Protein AF-T1B632-F1 (afdb_monomer)

Organism: NCBI:txid410659

pLDDT: mean 85.33, std 16.98, range [35.06, 98.69]

Foldseek 3Di:
DPDQDPVNVVLVVVLVVVLCCCQDPCPHLCNVQVWHDDRFAWFDDDCLQWWKWFFPFDPDWDWDWFDKLDRGTQTWTWTGWTWTDHPNDIAIFIKIGSPDDPAQKIKTWAAEPQAPPWAPNQTWMDIDGDDPRRMDTRRQLQTEHDSLLQAVPDMDGGGPLSRYYHHDDRHHTTRDDCVSTPGDDDPSSVVVSVVVVVVSVVVVVPPPDDDPDDDDDDDDDDD

Mean predicted aligned error: 8.57 Å

Sequence (223 aa):
MAKVDVYSRELQAERRARDEFMARDRESPFLSAGVPFHPLRYFPISRRYVVEARLARTDRPVEAYLRTNRDGQAVVRYLGDLAFTFRGQRLSLRLFHAGEGVGTSVFVPFRDGTSGRESYGPGRYLTLELSEDDRYRLDFNRAFNPYCAYTDAYECSFPPAENDLPVPIRAGERVWDPDRNPRGPSMAVLERTREELRRRAGGRRSSDGAAPGPSSRRRTSAH

InterPro domains:
  IPR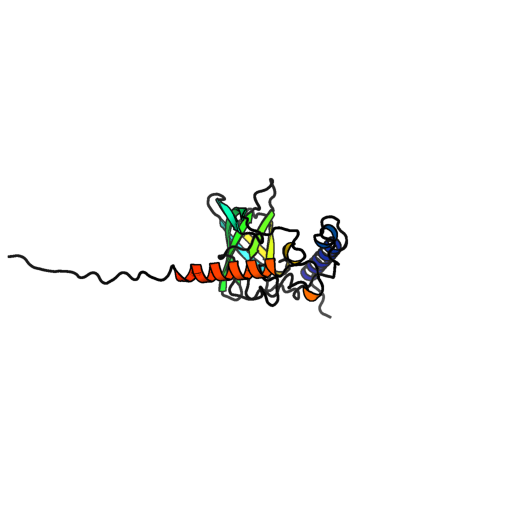012467 Protein of unknown function DUF1684 [PF07920] (37-174)
  IPR012467 Protein of unknown function DUF1684 [PTHR41913] (19-175)

Secondary structure (DSSP, 8-state):
-----HHHHHHHHHHHHHHHHHHH-TTSHHHHTTPPP-PPPBPPP-GGGEEEEEEEEEEEEEEEEEEBSSS-EEEEEEEEEEEEEETTEEEEEEEEE-SSSS--EEEEEEB-TTBTTTB-TT-EEEEEEPPSSSEEEEEGGG-B--GGGT-TTS--BPPPGGGB-SS----SB----GGG-TTSS-HHHHHHHHHHHHHHHHHTTSSS--PPPP---------

Nearest PDB structures (foldseek):
  4fj4-assembly2_A  TM=8.928E-01  e=7.342E-16  Halobacterium salinarum NRC-1
  4fj4-assembly1_B  TM=8.810E-01  e=2.510E-15  Halobacterium salinarum NRC-1
  4dlh-assembly2_B  TM=8.764E-01  e=4.167E-14  Halobacterium salinarum NRC-1
  2lok-assembly1_A  TM=7.995E-01  e=3.360E-12  Halobacterium salinarum NRC-1
  2lnu-assembly1_A  TM=7.500E-01  e=8.246E-13  Haloarcula marismortui ATCC 43049

Radius of gyration: 21.48 Å; Cα contacts (8 Å, |Δi|>4): 392; chains: 1; bounding box: 43×49×86 Å

Solvent-accessible surface area (backbone atoms only — not comparable to full-atom values): 12821 Å² total; per-residue (Å²): 131,82,79,79,48,70,68,61,52,52,54,52,48,52,52,49,52,50,40,49,40,42,67,69,35,75,86,15,62,26,58,66,68,71,39,83,70,71,82,79,41,63,41,67,87,56,73,89,46,49,36,64,27,39,49,53,63,46,100,60,72,38,83,40,74,30,50,31,70,56,101,52,63,45,65,27,28,38,43,31,35,34,40,30,63,58,97,89,40,83,46,58,33,55,35,29,31,72,68,70,79,93,67,57,60,28,38,34,45,26,35,34,59,31,42,62,78,56,21,43,56,68,28,34,35,36,77,46,67,71,54,94,82,40,58,42,77,51,48,39,57,65,22,36,68,53,61,36,62,60,20,68,88,47,83,43,64,42,36,56,83,73,16,55,42,91,52,67,64,78,33,10,43,32,45,61,69,50,94,77,32,99,66,15,45,43,69,65,48,56,48,53,41,52,50,53,52,50,51,55,62,55,61,68,64,76,77,78,83,78,81,82,75,85,84,80,82,82,86,80,82,90,130

Structure (mmCIF, N/CA/C/O backbone):
data_AF-T1B632-F1
#
_entry.id   AF-T1B632-F1
#
loop_
_atom_site.group_PDB
_atom_site.id
_atom_site.type_symbol
_atom_site.label_atom_id
_atom_site.label_alt_id
_atom_site.label_comp_id
_atom_site.label_asym_id
_atom_site.label_entity_id
_atom_site.label_seq_id
_atom_site.pdbx_PDB_ins_code
_atom_site.Cartn_x
_atom_site.Cartn_y
_atom_site.Cartn_z
_atom_site.occupancy
_atom_site.B_iso_or_equiv
_atom_site.auth_seq_id
_atom_site.auth_comp_id
_atom_site.auth_asym_id
_atom_site.auth_atom_id
_atom_site.pdbx_PDB_model_num
ATOM 1 N N . MET A 1 1 ? -25.906 4.227 -20.810 1.00 42.84 1 MET A N 1
ATOM 2 C CA . MET A 1 1 ? -24.554 4.425 -20.234 1.00 42.84 1 MET A CA 1
ATOM 3 C C . MET A 1 1 ? -24.699 5.135 -18.900 1.00 42.84 1 MET A C 1
ATOM 5 O O . MET A 1 1 ? -25.190 6.256 -18.884 1.00 42.84 1 MET A O 1
ATOM 9 N N . ALA A 1 2 ? -24.358 4.485 -17.786 1.00 51.50 2 ALA A N 1
ATOM 10 C CA . ALA A 1 2 ? -24.364 5.146 -16.482 1.00 51.50 2 ALA A CA 1
ATOM 11 C C . ALA A 1 2 ? -23.346 6.301 -16.499 1.00 51.50 2 ALA A C 1
ATOM 13 O O . ALA A 1 2 ? -22.206 6.100 -16.919 1.00 51.50 2 ALA A O 1
ATOM 14 N N . LYS A 1 3 ? -23.754 7.509 -16.086 1.00 54.97 3 LYS A N 1
ATOM 15 C CA . LYS A 1 3 ? -22.829 8.634 -15.884 1.00 54.97 3 LYS A CA 1
ATOM 16 C C . LYS A 1 3 ? -21.759 8.181 -14.890 1.00 54.97 3 LYS A C 1
ATOM 18 O O . LYS A 1 3 ? -22.084 7.887 -13.745 1.00 54.97 3 LYS A O 1
ATOM 23 N N . VAL A 1 4 ? -20.506 8.103 -15.338 1.00 69.75 4 VAL A N 1
ATOM 24 C CA . VAL A 1 4 ? -19.365 7.822 -14.458 1.00 69.75 4 VAL A CA 1
ATOM 25 C C . VAL A 1 4 ? -19.314 8.932 -13.407 1.00 69.75 4 VAL A C 1
ATOM 27 O O . VAL A 1 4 ? -19.229 10.113 -13.753 1.00 69.75 4 VAL A O 1
ATOM 30 N N . ASP A 1 5 ? -19.431 8.567 -12.131 1.00 87.94 5 ASP A N 1
ATOM 31 C CA . ASP A 1 5 ? -19.476 9.533 -11.037 1.00 87.94 5 ASP A CA 1
ATOM 32 C C . ASP A 1 5 ? -18.114 10.227 -10.853 1.00 87.94 5 ASP A C 1
ATOM 34 O O . ASP A 1 5 ? -17.083 9.736 -11.317 1.00 87.94 5 ASP A O 1
ATOM 38 N N . VAL A 1 6 ? -18.111 11.409 -10.227 1.00 93.12 6 VAL A N 1
ATOM 39 C CA . VAL A 1 6 ? -16.912 12.262 -10.076 1.00 93.12 6 VAL A CA 1
ATOM 40 C C . VAL A 1 6 ? -15.732 11.479 -9.491 1.00 93.12 6 VAL A C 1
ATOM 42 O O . VAL A 1 6 ? -14.673 11.450 -10.108 1.00 93.12 6 VAL A O 1
ATOM 45 N N . TYR A 1 7 ? -15.961 10.730 -8.411 1.00 93.88 7 TYR A N 1
ATOM 46 C CA . TYR A 1 7 ? -14.944 9.890 -7.771 1.00 93.88 7 TYR A CA 1
ATOM 47 C C . TYR A 1 7 ? -14.322 8.867 -8.731 1.00 93.88 7 TYR A C 1
ATOM 49 O O . TYR A 1 7 ? -13.105 8.716 -8.789 1.00 93.88 7 TYR A O 1
ATOM 57 N N . SER A 1 8 ? -15.144 8.174 -9.524 1.00 95.00 8 SER A N 1
ATOM 58 C CA . SER A 1 8 ? -14.634 7.198 -10.489 1.00 95.00 8 SER A CA 1
ATOM 59 C C . SER A 1 8 ? -13.800 7.866 -11.588 1.00 95.00 8 SER A C 1
ATOM 61 O O . SER A 1 8 ? -12.839 7.267 -12.064 1.00 95.00 8 SER A O 1
ATOM 63 N N . ARG A 1 9 ? -14.126 9.104 -11.990 1.00 95.62 9 ARG A N 1
ATOM 64 C CA . ARG A 1 9 ? -13.327 9.870 -12.965 1.00 95.62 9 ARG A CA 1
ATOM 65 C C . ARG A 1 9 ? -11.993 10.329 -12.383 1.00 95.62 9 ARG A C 1
ATOM 67 O O . ARG A 1 9 ? -10.982 10.178 -13.066 1.00 95.62 9 ARG A O 1
ATOM 74 N N . GLU A 1 10 ? -11.994 10.832 -11.152 1.00 96.38 10 GLU A N 1
ATOM 75 C CA . GLU A 1 10 ? -10.783 11.220 -10.414 1.00 96.38 10 GLU A CA 1
ATOM 76 C C . GLU A 1 10 ? -9.837 10.030 -10.273 1.00 96.38 10 GLU A C 1
ATOM 78 O O . GLU A 1 10 ? -8.703 10.081 -10.735 1.00 96.38 10 GLU A O 1
ATOM 83 N N . LEU A 1 11 ? -10.339 8.902 -9.772 1.00 97.25 11 LEU A N 1
ATOM 84 C CA . LEU A 1 11 ? -9.523 7.709 -9.579 1.00 97.25 11 LEU A CA 1
ATOM 85 C C . LEU A 1 11 ? -9.003 7.125 -10.906 1.00 97.25 11 LEU A C 1
ATOM 87 O O . LEU A 1 11 ? -7.900 6.589 -10.969 1.00 97.25 11 LEU A O 1
ATOM 91 N N . GLN A 1 12 ? -9.767 7.233 -11.996 1.00 97.38 12 GLN A N 1
ATOM 92 C CA . GLN A 1 12 ? -9.269 6.879 -13.331 1.00 97.38 12 GLN A CA 1
ATOM 93 C C . GLN A 1 12 ? -8.159 7.827 -13.807 1.00 97.38 12 GLN A C 1
ATOM 95 O O . GL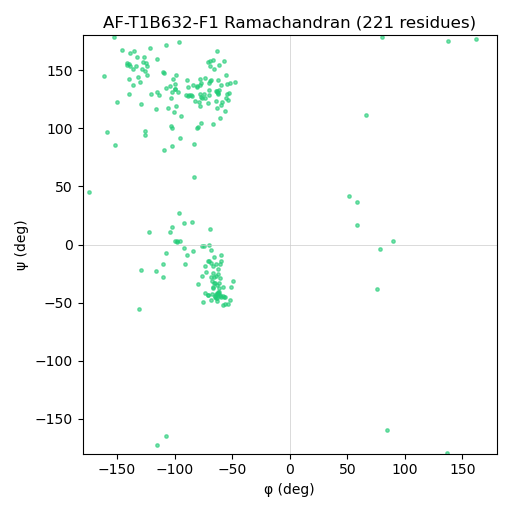N A 1 12 ? -7.237 7.380 -14.485 1.00 97.38 12 GLN A O 1
ATOM 100 N N . ALA A 1 13 ? -8.238 9.120 -13.484 1.00 97.62 13 ALA A N 1
ATOM 101 C CA . ALA A 1 13 ? -7.175 10.074 -13.787 1.00 97.62 13 ALA A CA 1
ATOM 102 C C . ALA A 1 13 ? -5.912 9.785 -12.964 1.00 97.62 13 ALA A C 1
ATOM 104 O O . ALA A 1 13 ? -4.831 9.739 -13.541 1.00 97.62 13 ALA A O 1
ATOM 105 N N . GLU A 1 14 ? -6.055 9.481 -11.671 1.00 97.81 14 GLU A N 1
ATOM 106 C CA . GLU A 1 14 ? -4.951 9.045 -10.803 1.00 97.81 14 GLU A CA 1
ATOM 107 C C . GLU A 1 14 ? -4.249 7.797 -11.368 1.00 97.81 14 GLU A C 1
ATOM 109 O O . GLU A 1 14 ? -3.024 7.762 -11.458 1.00 97.81 14 GLU A O 1
ATOM 114 N N . ARG A 1 15 ? -5.011 6.790 -11.825 1.00 97.81 15 ARG A N 1
ATOM 115 C CA . ARG A 1 15 ? -4.453 5.576 -12.456 1.00 97.81 15 ARG A CA 1
ATOM 116 C C . ARG A 1 15 ? -3.690 5.878 -13.747 1.00 97.81 15 ARG A C 1
ATOM 118 O O . ARG A 1 15 ? -2.617 5.324 -13.949 1.00 97.81 15 ARG A O 1
ATOM 125 N N . ARG A 1 16 ? -4.206 6.774 -14.598 1.00 97.69 16 ARG A N 1
ATOM 126 C CA . ARG A 1 16 ? -3.494 7.206 -15.815 1.00 97.69 16 ARG A CA 1
ATOM 127 C C . ARG A 1 16 ? -2.205 7.951 -15.487 1.00 97.69 16 ARG A C 1
ATOM 129 O O . ARG A 1 16 ? -1.176 7.637 -16.069 1.00 97.69 16 ARG A O 1
ATOM 136 N N . ALA A 1 17 ? -2.245 8.873 -14.526 1.00 97.69 17 ALA A N 1
ATOM 137 C CA . ALA A 1 17 ? -1.056 9.591 -14.074 1.00 97.69 17 ALA A CA 1
ATOM 138 C C . ALA A 1 17 ? -0.007 8.631 -13.487 1.00 97.69 17 ALA A C 1
ATOM 140 O O . ALA A 1 17 ? 1.188 8.782 -13.732 1.00 97.69 17 ALA A O 1
ATOM 141 N N . ARG A 1 18 ? -0.449 7.594 -12.762 1.00 96.44 18 ARG A N 1
ATOM 142 C CA . ARG A 1 18 ? 0.428 6.535 -12.253 1.00 96.44 18 ARG A CA 1
ATOM 143 C C . ARG A 1 18 ? 1.079 5.736 -13.382 1.00 96.44 18 ARG A C 1
ATOM 145 O O . ARG A 1 18 ? 2.285 5.520 -13.323 1.00 96.44 18 ARG A O 1
ATOM 152 N N . ASP A 1 19 ? 0.318 5.325 -14.394 1.00 96.00 19 ASP A N 1
ATOM 153 C CA . ASP A 1 19 ? 0.861 4.640 -15.575 1.00 96.00 19 ASP A CA 1
ATOM 154 C C . ASP A 1 19 ? 1.851 5.531 -16.344 1.00 96.00 19 ASP A C 1
ATOM 156 O O . ASP A 1 19 ? 2.905 5.059 -16.761 1.00 96.00 19 ASP A O 1
ATOM 160 N N . GLU A 1 20 ? 1.555 6.824 -16.501 1.00 97.06 20 GLU A N 1
ATOM 161 C CA . GLU A 1 20 ? 2.450 7.788 -17.153 1.00 97.06 20 GLU A CA 1
ATOM 162 C C . GLU A 1 20 ? 3.767 7.954 -16.392 1.00 97.06 20 GLU A C 1
ATOM 164 O O . GLU A 1 20 ? 4.833 7.874 -17.008 1.00 97.06 20 GLU A O 1
ATOM 169 N N . PHE A 1 21 ? 3.703 8.107 -15.064 1.00 96.88 21 PHE A N 1
ATOM 170 C CA . PHE A 1 21 ? 4.885 8.117 -14.202 1.00 96.88 21 PHE A CA 1
ATOM 171 C C . PHE A 1 21 ? 5.696 6.830 -14.386 1.00 96.88 21 PHE A C 1
ATOM 173 O O . PHE A 1 21 ? 6.883 6.879 -14.698 1.00 96.88 21 PHE A O 1
ATOM 180 N N . MET A 1 22 ? 5.047 5.668 -14.283 1.00 94.56 22 MET A N 1
ATOM 181 C CA . MET A 1 22 ? 5.714 4.370 -14.407 1.00 94.56 22 MET A CA 1
ATOM 182 C C . MET A 1 22 ? 6.358 4.157 -15.781 1.00 94.56 22 MET A C 1
ATOM 184 O O . MET A 1 22 ? 7.412 3.531 -15.872 1.00 94.56 22 MET A O 1
ATOM 188 N N . ALA A 1 23 ? 5.762 4.693 -16.842 1.00 94.25 23 ALA A N 1
ATOM 189 C CA . ALA A 1 23 ? 6.266 4.551 -18.200 1.00 94.25 23 ALA A CA 1
ATOM 190 C C . ALA A 1 23 ? 7.431 5.493 -18.537 1.00 94.25 23 ALA A C 1
ATOM 192 O O . ALA A 1 23 ? 8.256 5.146 -19.383 1.00 94.25 23 ALA A O 1
ATOM 193 N N . ARG A 1 24 ? 7.447 6.710 -17.974 1.00 94.81 24 ARG A N 1
ATOM 194 C CA . ARG A 1 24 ? 8.245 7.828 -18.518 1.00 94.81 24 ARG A CA 1
ATOM 195 C C . ARG A 1 24 ? 9.129 8.541 -17.507 1.00 94.81 24 ARG A C 1
ATOM 197 O O . ARG A 1 24 ? 10.078 9.201 -17.924 1.00 94.81 24 ARG A O 1
ATOM 204 N N . ASP A 1 25 ? 8.829 8.442 -16.218 1.00 96.12 25 ASP A N 1
ATOM 205 C CA . ASP A 1 25 ? 9.602 9.143 -15.202 1.00 96.12 25 ASP A CA 1
ATOM 206 C C . ASP A 1 25 ? 10.925 8.425 -14.908 1.00 96.12 25 ASP A C 1
ATOM 208 O O . ASP A 1 25 ? 10.975 7.205 -14.765 1.00 96.12 25 ASP A O 1
ATOM 212 N N . ARG A 1 26 ? 12.015 9.182 -14.781 1.00 92.38 26 ARG A N 1
ATOM 213 C CA . ARG A 1 26 ? 13.349 8.651 -14.460 1.00 92.38 26 ARG A CA 1
ATOM 214 C C . ARG A 1 26 ? 13.415 7.975 -13.087 1.00 92.38 26 ARG A C 1
ATOM 216 O O . ARG A 1 26 ? 14.257 7.104 -12.890 1.00 92.38 26 ARG A O 1
ATOM 223 N N . GLU A 1 27 ? 12.537 8.359 -12.163 1.00 90.00 27 GLU A N 1
ATOM 224 C CA . GLU A 1 27 ? 12.411 7.748 -10.837 1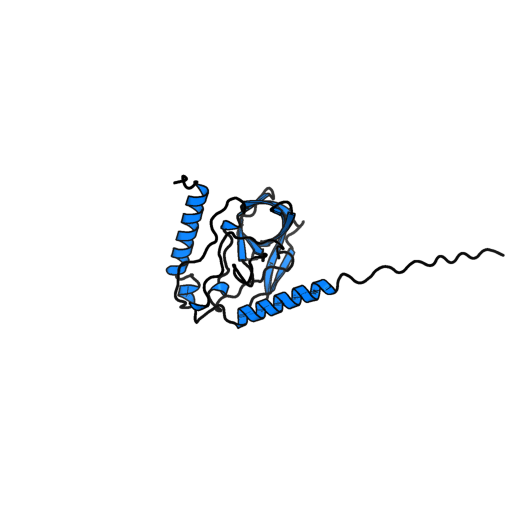.00 90.00 27 GLU A CA 1
ATOM 225 C C . GLU A 1 27 ? 11.525 6.494 -10.845 1.00 90.00 27 GLU A C 1
ATOM 227 O O . GLU A 1 27 ? 11.423 5.791 -9.835 1.00 90.00 27 GLU A O 1
ATOM 232 N N . SER A 1 28 ? 10.898 6.177 -11.983 1.00 92.56 28 SER A N 1
ATOM 233 C CA . SER A 1 28 ? 10.130 4.948 -12.146 1.00 92.56 28 SER A CA 1
ATOM 234 C C . SER A 1 28 ? 11.013 3.715 -11.935 1.00 92.56 28 SER A C 1
ATOM 236 O O . SER A 1 28 ? 12.097 3.635 -12.522 1.00 92.56 28 SER A O 1
ATOM 238 N N . PRO A 1 29 ? 10.521 2.685 -11.217 1.00 89.94 29 PRO A N 1
ATOM 239 C CA . PRO A 1 29 ? 11.229 1.415 -11.082 1.00 89.94 29 PRO A CA 1
ATOM 240 C C . PRO A 1 29 ? 11.429 0.691 -12.421 1.00 89.94 29 PRO A C 1
ATOM 242 O O . PRO A 1 29 ? 12.313 -0.156 -12.531 1.00 89.94 29 PRO A O 1
ATOM 245 N N . PHE A 1 30 ? 10.622 1.007 -13.441 1.00 89.44 30 PHE A N 1
ATOM 246 C CA . PHE A 1 30 ? 10.751 0.417 -14.770 1.00 89.44 30 PHE A CA 1
ATOM 247 C C . PHE A 1 30 ? 11.938 0.996 -15.529 1.00 89.44 30 PHE A C 1
ATOM 249 O O . PHE A 1 30 ? 12.773 0.252 -16.036 1.00 89.44 30 PHE A O 1
ATOM 256 N N . LEU A 1 31 ? 12.051 2.323 -15.571 1.00 88.81 31 LEU A N 1
ATOM 257 C CA . LEU A 1 31 ? 13.150 2.977 -16.273 1.00 88.81 31 LEU A CA 1
ATOM 258 C C . LEU A 1 31 ? 14.466 2.838 -15.507 1.00 88.81 31 LEU A C 1
ATOM 260 O O . LEU A 1 31 ? 15.478 2.507 -16.122 1.00 88.81 31 LEU A O 1
ATOM 264 N N . SER A 1 32 ? 14.448 2.986 -14.178 1.00 86.69 32 SER A N 1
ATOM 265 C CA . SER A 1 32 ? 15.655 2.872 -13.351 1.00 86.69 32 SER A CA 1
ATOM 266 C C . SER A 1 32 ? 16.288 1.474 -13.402 1.00 86.69 32 SER A C 1
ATOM 268 O O . SER A 1 32 ? 17.511 1.357 -13.407 1.00 86.69 32 SER A O 1
ATOM 270 N N . ALA A 1 33 ? 15.478 0.412 -13.502 1.00 85.62 33 ALA A N 1
ATOM 271 C CA . ALA A 1 33 ? 15.954 -0.972 -13.600 1.00 85.62 33 ALA A CA 1
ATOM 272 C C . ALA A 1 33 ? 15.967 -1.532 -15.039 1.00 85.62 33 ALA A C 1
ATOM 274 O O . ALA A 1 33 ? 16.277 -2.709 -15.254 1.00 85.62 33 ALA A O 1
ATOM 275 N N . GLY A 1 34 ? 15.618 -0.718 -16.041 1.00 85.62 34 GLY A N 1
ATOM 276 C CA . GLY A 1 34 ? 15.525 -1.144 -17.440 1.00 85.62 34 GLY A CA 1
ATOM 277 C C . GLY A 1 34 ? 14.534 -2.293 -17.663 1.00 85.62 34 GLY A C 1
ATOM 278 O O . GLY A 1 34 ? 14.806 -3.198 -18.453 1.00 85.62 34 GLY A O 1
ATOM 279 N N . VAL A 1 35 ? 13.423 -2.304 -16.931 1.00 84.19 35 VAL A N 1
ATOM 280 C CA . VAL A 1 35 ? 12.313 -3.242 -17.114 1.00 84.19 35 VAL A CA 1
ATOM 281 C C . VAL A 1 35 ? 11.338 -2.656 -18.139 1.00 84.19 35 VAL A C 1
ATOM 283 O O . VAL A 1 35 ? 10.891 -1.522 -17.956 1.00 84.19 35 VAL A O 1
ATOM 286 N N . PRO A 1 36 ? 10.962 -3.390 -19.204 1.00 86.62 36 PRO A N 1
ATOM 287 C CA . PRO A 1 36 ? 9.952 -2.919 -20.143 1.00 86.62 36 PRO A CA 1
ATOM 288 C C . PRO A 1 36 ? 8.620 -2.655 -19.437 1.00 86.62 36 PRO A C 1
ATOM 290 O O . PRO A 1 36 ? 8.042 -3.548 -18.816 1.00 86.62 36 PRO A O 1
ATOM 293 N N . PHE A 1 37 ? 8.122 -1.426 -19.543 1.00 89.69 37 PHE A N 1
ATOM 294 C CA . PHE A 1 37 ? 6.834 -1.076 -18.968 1.00 89.69 37 PHE A CA 1
ATOM 295 C C . PHE A 1 37 ? 5.681 -1.603 -19.826 1.00 89.69 37 PHE A C 1
ATOM 297 O O . PHE A 1 37 ? 5.664 -1.462 -21.050 1.00 89.69 37 PHE A O 1
ATOM 304 N N . HIS A 1 38 ? 4.660 -2.118 -19.150 1.00 88.25 38 HIS A N 1
ATOM 305 C CA . HIS A 1 38 ? 3.317 -2.236 -19.693 1.00 88.25 38 HIS A CA 1
ATOM 306 C C . HIS A 1 38 ? 2.304 -1.744 -18.651 1.00 88.25 38 HIS A C 1
ATOM 308 O O . HIS A 1 38 ? 2.587 -1.861 -17.451 1.00 88.25 38 HIS A O 1
ATOM 314 N N . PRO A 1 39 ? 1.123 -1.252 -19.083 1.00 91.12 39 PRO A N 1
ATOM 315 C CA . PRO A 1 39 ? 0.139 -0.650 -18.190 1.00 91.12 39 PRO A CA 1
ATOM 316 C C . PRO A 1 39 ? -0.141 -1.490 -16.948 1.00 91.12 39 PRO A C 1
ATOM 318 O O . PRO A 1 39 ? -0.230 -2.729 -17.016 1.00 91.12 39 PRO A O 1
ATOM 321 N N . LEU A 1 40 ? -0.275 -0.810 -15.810 1.00 93.94 40 LEU A N 1
ATOM 322 C CA . LEU A 1 40 ? -0.578 -1.461 -14.551 1.00 93.94 40 LEU A CA 1
ATOM 323 C C . LEU A 1 40 ? -1.981 -2.074 -14.591 1.00 93.94 40 LEU A C 1
ATOM 325 O O . LEU A 1 40 ? -2.894 -1.636 -15.295 1.00 93.94 40 LEU A O 1
ATOM 329 N N . ARG A 1 41 ? -2.166 -3.147 -13.822 1.00 94.62 41 ARG A N 1
ATOM 330 C CA . ARG A 1 41 ? -3.437 -3.873 -13.767 1.00 94.62 41 ARG A CA 1
ATOM 331 C C . ARG A 1 41 ? -4.179 -3.489 -12.505 1.00 94.62 41 ARG A C 1
ATOM 333 O O . ARG A 1 41 ? -3.642 -3.596 -11.410 1.00 94.62 41 ARG A O 1
ATOM 340 N N . TYR A 1 42 ? -5.453 -3.149 -12.652 1.00 97.00 42 TYR A N 1
ATOM 341 C CA . TYR A 1 42 ? -6.305 -2.758 -11.536 1.00 97.00 42 TYR A CA 1
ATOM 342 C C . TYR A 1 42 ? -7.558 -3.623 -11.452 1.00 97.00 42 TYR A C 1
ATOM 344 O O . TYR A 1 42 ? -8.055 -4.149 -12.451 1.00 97.00 42 TYR A O 1
ATOM 352 N N . PHE A 1 43 ? -8.102 -3.750 -10.247 1.00 98.12 43 PHE A N 1
ATOM 353 C CA . PHE A 1 43 ? -9.475 -4.201 -10.068 1.00 98.12 43 PHE A CA 1
ATOM 354 C C . PHE A 1 43 ? -10.469 -3.108 -10.518 1.00 98.12 43 PHE A C 1
ATOM 356 O O . PHE A 1 43 ? -10.130 -1.910 -10.516 1.00 98.12 43 PHE A O 1
ATOM 363 N N . PRO A 1 44 ? -11.712 -3.490 -10.876 1.00 97.44 44 PRO A N 1
ATOM 364 C CA . PRO A 1 44 ? -12.782 -2.531 -11.124 1.00 97.44 44 PRO A CA 1
ATOM 365 C C . PRO A 1 44 ? -12.985 -1.600 -9.927 1.00 97.44 44 PRO A C 1
ATOM 367 O O . PRO A 1 44 ? -12.964 -2.042 -8.778 1.00 97.44 44 PRO A O 1
ATOM 370 N N . ILE A 1 45 ? -13.195 -0.314 -10.206 1.00 97.62 45 ILE A N 1
ATOM 371 C CA . ILE A 1 45 ? -13.447 0.694 -9.173 1.00 97.62 45 ILE A CA 1
ATOM 372 C C . ILE A 1 45 ? -14.750 0.354 -8.454 1.00 97.62 45 ILE A C 1
ATOM 374 O O . ILE A 1 45 ? -15.776 0.104 -9.090 1.00 97.62 45 ILE A O 1
ATOM 378 N N . SER A 1 46 ? -14.726 0.353 -7.123 1.00 96.50 46 SER A N 1
ATOM 379 C CA . SER A 1 46 ? -15.938 0.171 -6.338 1.00 96.50 46 SER A CA 1
ATOM 380 C C . SER A 1 46 ? -15.863 0.881 -4.992 1.00 96.50 46 SER A C 1
ATOM 382 O O . SER A 1 46 ? -15.026 0.568 -4.144 1.00 96.50 46 SER A O 1
ATOM 384 N N . ARG A 1 47 ? -16.830 1.776 -4.755 1.00 95.69 47 ARG A N 1
ATOM 385 C CA . ARG A 1 47 ? -16.983 2.507 -3.488 1.00 95.69 47 ARG A CA 1
ATOM 386 C C . ARG A 1 47 ? -17.211 1.598 -2.274 1.00 95.69 47 ARG A C 1
ATOM 388 O O . ARG A 1 47 ? -16.975 2.024 -1.156 1.00 95.69 47 ARG A O 1
ATOM 395 N N . ARG A 1 48 ? -17.593 0.327 -2.471 1.00 96.38 48 ARG A N 1
ATOM 396 C CA . ARG A 1 48 ? -17.735 -0.657 -1.377 1.00 96.38 48 ARG A CA 1
ATOM 397 C C . ARG A 1 48 ? -16.420 -0.975 -0.656 1.00 96.38 48 ARG A C 1
ATOM 399 O O . ARG A 1 48 ? -16.453 -1.600 0.395 1.00 96.38 48 ARG A O 1
ATOM 406 N N . TYR A 1 49 ? -15.285 -0.629 -1.264 1.00 98.19 49 TYR A N 1
ATOM 407 C CA . TYR A 1 49 ? -13.951 -0.765 -0.678 1.00 98.19 49 TYR A CA 1
ATOM 408 C C . TYR A 1 49 ? -13.405 0.570 -0.156 1.00 98.19 49 TYR A C 1
ATOM 410 O O . TYR A 1 49 ? -12.209 0.691 0.086 1.00 98.19 49 TYR A O 1
ATOM 418 N N . VAL A 1 50 ? -14.274 1.569 -0.008 1.00 98.12 50 VAL A N 1
ATOM 419 C CA . VAL A 1 50 ? -13.990 2.791 0.735 1.00 98.12 50 VAL A CA 1
ATOM 420 C C . VAL A 1 50 ? -14.649 2.625 2.095 1.00 98.12 50 VAL A C 1
ATOM 422 O O . VAL A 1 50 ? -15.872 2.519 2.171 1.00 98.12 50 VAL A O 1
ATOM 425 N N . VAL A 1 51 ? -13.848 2.546 3.153 1.00 98.31 51 VAL A N 1
ATOM 426 C CA . VAL A 1 51 ? -14.345 2.355 4.522 1.00 98.31 51 VAL A CA 1
ATOM 427 C C . VAL A 1 51 ? -13.853 3.463 5.433 1.00 98.31 51 VAL A C 1
ATOM 429 O O . VAL A 1 51 ? -12.739 3.964 5.282 1.00 98.31 51 VAL A O 1
ATOM 432 N N . GLU A 1 52 ? -14.689 3.839 6.391 1.00 98.31 52 GLU A N 1
ATOM 433 C CA . GLU A 1 52 ? -14.264 4.693 7.491 1.00 98.31 52 GLU A CA 1
ATOM 434 C C . GLU A 1 52 ? -13.547 3.848 8.540 1.00 98.31 52 GLU A C 1
ATOM 436 O O . GLU A 1 52 ? -13.989 2.751 8.896 1.00 98.31 52 GLU A O 1
ATOM 441 N N . ALA A 1 53 ? -12.436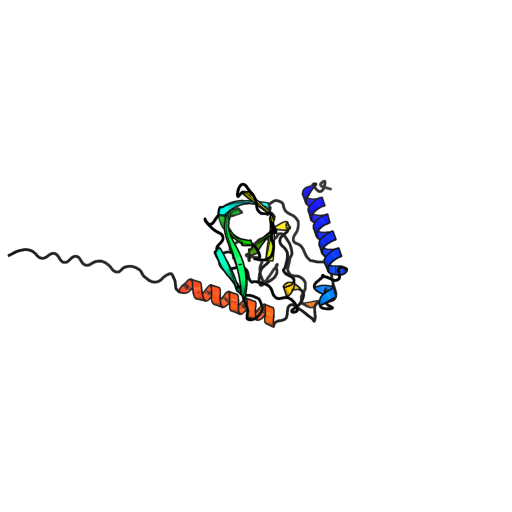 4.377 9.028 1.00 98.50 53 ALA A N 1
ATOM 442 C CA . ALA A 1 53 ? -11.653 3.802 10.098 1.00 98.50 53 ALA A CA 1
ATOM 443 C C . ALA A 1 53 ? -11.409 4.851 11.176 1.00 98.50 53 ALA A C 1
ATOM 445 O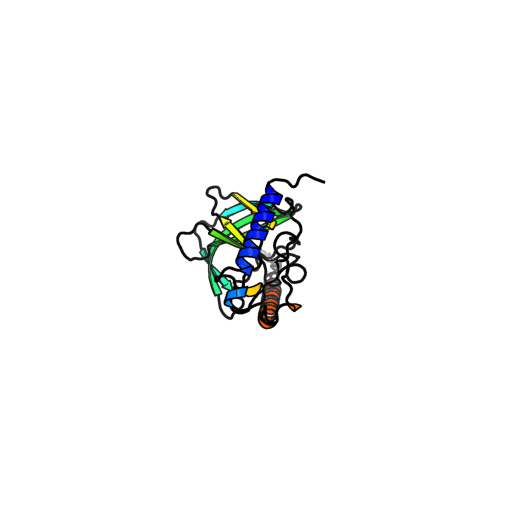 O . ALA A 1 53 ? -11.320 6.049 10.897 1.00 98.50 53 ALA A O 1
ATOM 446 N N . ARG A 1 54 ? -11.267 4.382 12.412 1.00 98.38 54 ARG A N 1
ATOM 447 C CA . ARG A 1 54 ? -10.835 5.206 13.535 1.00 98.38 54 ARG A CA 1
ATOM 448 C C . ARG A 1 54 ? -9.494 4.702 14.035 1.00 98.38 54 ARG A C 1
ATOM 450 O O . ARG A 1 54 ? -9.338 3.502 14.250 1.00 98.38 54 ARG A O 1
ATOM 457 N N . LEU A 1 55 ? -8.549 5.613 14.217 1.00 98.06 55 LEU A N 1
ATOM 458 C CA . LEU A 1 55 ? -7.247 5.297 14.777 1.00 98.06 55 LEU A CA 1
ATOM 459 C C . LEU A 1 55 ? -7.366 5.150 16.297 1.00 98.06 55 LEU A C 1
ATOM 461 O O . LEU A 1 55 ? -7.734 6.085 17.003 1.00 98.06 55 LEU A O 1
ATOM 465 N N . ALA A 1 56 ? -7.044 3.963 16.799 1.00 96.44 56 ALA A N 1
ATOM 466 C CA . ALA A 1 56 ? -6.696 3.749 18.194 1.00 96.44 56 ALA A CA 1
ATOM 467 C C . ALA A 1 56 ? -5.210 4.090 18.353 1.00 96.44 56 ALA A C 1
ATOM 469 O O . ALA A 1 56 ? -4.340 3.239 18.159 1.00 96.44 56 ALA A O 1
ATOM 470 N N . ARG A 1 57 ? -4.934 5.374 18.596 1.00 93.56 57 ARG A N 1
ATOM 471 C CA . ARG A 1 57 ? -3.581 5.929 18.637 1.00 93.56 57 ARG A CA 1
ATOM 472 C C . ARG A 1 57 ? -2.815 5.417 19.857 1.00 93.56 57 ARG A C 1
ATOM 474 O O . ARG A 1 57 ? -3.371 5.313 20.945 1.00 93.56 57 ARG A O 1
ATOM 481 N N . THR A 1 58 ? -1.533 5.122 19.679 1.00 91.88 58 THR A N 1
ATOM 482 C CA . THR A 1 58 ? -0.619 4.876 20.803 1.00 91.88 58 THR A CA 1
ATOM 483 C C . THR A 1 58 ? -0.284 6.185 21.512 1.00 91.88 58 THR A C 1
ATOM 485 O O . THR A 1 58 ? -0.042 7.180 20.829 1.00 91.88 58 THR A O 1
ATOM 488 N N . ASP A 1 59 ? -0.149 6.178 22.841 1.00 86.94 59 ASP A N 1
ATOM 489 C CA . ASP A 1 59 ? 0.190 7.378 23.632 1.00 86.94 59 ASP A CA 1
ATOM 490 C C . ASP A 1 59 ? 1.419 8.129 23.101 1.00 86.94 59 ASP A C 1
ATOM 492 O O . ASP A 1 59 ? 1.474 9.360 23.112 1.00 86.94 59 ASP A O 1
ATOM 496 N N . ARG A 1 60 ? 2.415 7.382 22.612 1.00 86.19 60 ARG A N 1
ATOM 497 C CA . ARG A 1 60 ? 3.570 7.908 21.880 1.00 86.19 60 ARG A CA 1
ATOM 498 C C . ARG A 1 60 ? 3.898 6.986 20.708 1.00 86.19 60 ARG A C 1
ATOM 500 O O . ARG A 1 60 ? 3.809 5.772 20.891 1.00 86.19 60 ARG A O 1
ATOM 507 N N . PRO A 1 61 ? 4.303 7.525 19.540 1.00 81.94 61 PRO A N 1
ATOM 508 C CA . PRO A 1 61 ? 4.814 6.711 18.445 1.00 81.94 61 PRO A CA 1
ATOM 509 C C . PRO A 1 61 ? 5.942 5.795 18.919 1.00 81.94 61 PRO A C 1
ATOM 511 O O . PRO A 1 61 ? 6.881 6.257 19.570 1.00 81.94 61 PRO A O 1
ATOM 514 N N . VAL A 1 62 ? 5.851 4.512 18.581 1.00 89.00 62 VAL A N 1
ATOM 515 C CA . VAL A 1 62 ? 6.830 3.493 18.985 1.00 89.00 62 VAL A CA 1
ATOM 516 C C . VAL A 1 62 ? 7.663 3.104 17.773 1.00 89.00 62 VAL A C 1
ATOM 518 O O . VAL A 1 62 ? 7.115 2.884 16.694 1.00 89.00 62 VAL A O 1
ATOM 521 N N . GLU A 1 63 ? 8.982 3.019 17.926 1.00 93.25 63 GLU A N 1
ATOM 522 C CA . GLU A 1 63 ? 9.832 2.459 16.875 1.00 93.25 63 GLU A CA 1
ATOM 523 C C . GLU A 1 63 ? 9.446 0.997 16.611 1.00 93.25 63 GLU A C 1
ATOM 525 O O . GLU A 1 63 ? 9.243 0.207 17.532 1.00 93.25 63 GLU A O 1
ATOM 530 N N . ALA A 1 64 ? 9.302 0.642 15.341 1.00 92.19 64 ALA A N 1
ATOM 531 C CA . ALA A 1 64 ? 8.930 -0.686 14.896 1.00 92.19 64 ALA A CA 1
ATOM 532 C C . ALA A 1 64 ? 9.795 -1.103 13.706 1.00 92.19 64 ALA A C 1
ATOM 534 O O . ALA A 1 64 ? 10.230 -0.276 12.905 1.00 92.19 64 ALA A O 1
ATOM 535 N N . TYR A 1 65 ? 10.002 -2.411 13.574 1.00 93.06 65 TYR A N 1
ATOM 536 C CA . TYR A 1 65 ? 10.859 -2.992 12.547 1.00 93.06 65 TYR A CA 1
ATOM 537 C C . TYR A 1 65 ? 10.031 -3.863 11.613 1.00 93.06 65 TYR A C 1
ATOM 539 O O . TYR A 1 65 ? 9.470 -4.884 12.021 1.00 93.06 65 TYR A O 1
ATOM 547 N N . LEU A 1 66 ? 9.961 -3.475 10.343 1.00 92.81 66 LEU A N 1
ATOM 548 C CA . LEU A 1 66 ? 9.324 -4.283 9.311 1.00 92.81 66 LEU A CA 1
ATOM 549 C C . LEU A 1 66 ? 10.399 -5.046 8.544 1.00 92.81 66 LEU A C 1
ATOM 551 O O . LEU A 1 66 ? 11.264 -4.437 7.922 1.00 92.81 66 LEU A O 1
ATOM 555 N N . ARG A 1 67 ? 10.340 -6.382 8.561 1.00 91.31 67 ARG A N 1
ATOM 556 C CA . ARG A 1 67 ? 11.225 -7.222 7.733 1.00 91.31 67 ARG A CA 1
ATOM 557 C C . ARG A 1 67 ? 11.098 -6.835 6.267 1.00 91.31 67 ARG A C 1
ATOM 559 O O . ARG A 1 67 ? 9.994 -6.526 5.830 1.00 91.31 67 ARG A O 1
ATOM 566 N N . THR A 1 68 ? 12.180 -6.913 5.509 1.00 90.06 68 THR A N 1
ATOM 567 C CA . THR A 1 68 ? 12.163 -6.573 4.085 1.00 90.06 68 THR A CA 1
ATOM 568 C C . THR A 1 68 ? 12.260 -7.806 3.191 1.00 90.06 68 THR A C 1
ATOM 570 O O . THR A 1 68 ? 12.489 -8.921 3.658 1.00 90.06 68 THR A O 1
ATOM 573 N N . ASN A 1 69 ? 12.084 -7.615 1.883 1.00 84.50 69 ASN A N 1
ATOM 574 C CA . ASN A 1 69 ? 12.371 -8.625 0.859 1.00 84.50 69 ASN A CA 1
ATOM 575 C C . ASN A 1 69 ? 13.875 -8.914 0.669 1.00 84.50 69 ASN A C 1
ATOM 577 O O . ASN A 1 69 ? 14.215 -9.763 -0.156 1.00 84.50 69 ASN A O 1
ATOM 581 N N . ARG A 1 70 ? 14.761 -8.245 1.416 1.00 84.69 70 ARG A N 1
ATOM 582 C CA . ARG A 1 70 ? 16.183 -8.585 1.564 1.00 84.69 70 ARG A CA 1
ATOM 583 C C . ARG A 1 70 ? 16.424 -9.171 2.966 1.00 84.69 70 ARG A C 1
ATOM 585 O O . ARG A 1 70 ? 15.488 -9.582 3.644 1.00 84.69 70 ARG A O 1
ATOM 592 N N . ASP A 1 71 ? 17.676 -9.245 3.405 1.00 77.81 71 ASP A N 1
ATOM 593 C CA . ASP A 1 71 ? 18.046 -9.759 4.734 1.00 77.81 71 ASP A CA 1
ATOM 594 C C . ASP A 1 71 ? 17.964 -8.691 5.851 1.00 77.81 71 ASP A C 1
ATOM 596 O O . ASP A 1 71 ? 18.546 -8.861 6.919 1.00 77.81 71 ASP A O 1
ATOM 600 N N . GLY A 1 72 ? 17.223 -7.599 5.619 1.00 86.44 72 GLY A N 1
ATOM 601 C CA . GLY A 1 72 ? 17.163 -6.423 6.488 1.00 86.44 72 GLY A CA 1
ATOM 602 C C . GLY A 1 72 ? 15.805 -6.149 7.143 1.00 86.44 72 GLY A C 1
ATOM 603 O O . GLY A 1 72 ? 14.846 -6.932 7.076 1.00 86.44 72 GLY A O 1
ATOM 604 N N . GLN A 1 73 ? 15.741 -4.993 7.806 1.00 89.94 73 GLN A N 1
ATOM 605 C CA . GLN A 1 73 ? 14.538 -4.430 8.410 1.00 89.94 73 GLN A CA 1
ATOM 606 C C . GLN A 1 73 ? 14.451 -2.935 8.099 1.00 89.94 73 GLN A C 1
ATOM 608 O O . GLN A 1 73 ? 15.437 -2.212 8.213 1.00 89.94 73 GLN A O 1
ATOM 613 N N . ALA A 1 74 ? 13.255 -2.472 7.751 1.00 90.50 74 ALA A N 1
ATOM 614 C CA . ALA A 1 74 ? 12.936 -1.056 7.686 1.00 90.50 74 ALA A CA 1
ATOM 615 C C . ALA A 1 74 ? 12.521 -0.567 9.079 1.00 90.50 74 ALA A C 1
ATOM 617 O O . ALA A 1 74 ? 11.620 -1.148 9.695 1.00 90.50 74 ALA A O 1
ATOM 618 N N . VAL A 1 75 ? 13.160 0.503 9.551 1.00 92.31 75 VAL A N 1
ATOM 619 C CA . VAL A 1 75 ? 12.791 1.191 10.792 1.00 92.31 75 VAL A CA 1
ATOM 620 C C . VAL A 1 75 ? 11.643 2.150 10.494 1.00 92.31 75 VAL A C 1
ATOM 622 O O . VAL A 1 75 ? 11.741 3.005 9.617 1.00 92.31 75 VAL A O 1
ATOM 625 N N . VAL A 1 76 ? 10.533 1.998 11.206 1.00 93.25 76 VAL A N 1
ATOM 626 C CA . VAL A 1 76 ? 9.325 2.813 11.047 1.00 93.25 76 VAL A CA 1
ATOM 627 C C . VAL A 1 76 ? 8.794 3.222 12.415 1.00 93.25 76 VAL A C 1
ATOM 629 O O . VAL A 1 76 ? 9.182 2.664 13.436 1.00 93.25 76 VAL A O 1
ATOM 632 N N . ARG A 1 77 ? 7.873 4.184 12.461 1.00 93.88 77 ARG A N 1
ATOM 633 C CA . ARG A 1 77 ? 7.160 4.540 13.694 1.00 93.88 77 ARG A CA 1
ATOM 634 C C . ARG A 1 77 ? 5.737 4.003 13.629 1.00 93.88 77 ARG A C 1
ATOM 636 O O . ARG A 1 77 ? 4.973 4.398 12.754 1.00 93.88 77 ARG A O 1
ATOM 643 N N . TYR A 1 78 ? 5.386 3.103 14.538 1.00 95.38 78 TYR A N 1
ATOM 644 C CA . TYR A 1 78 ? 4.026 2.622 14.749 1.00 95.38 78 TYR A CA 1
ATOM 645 C C . TYR A 1 78 ? 3.194 3.693 15.459 1.00 95.38 78 TYR A C 1
ATOM 647 O O . TYR A 1 78 ? 3.628 4.235 16.476 1.00 95.38 78 TYR A O 1
ATOM 655 N N . LEU A 1 79 ? 2.016 4.005 14.911 1.00 95.56 79 LEU A N 1
ATOM 656 C CA . LEU A 1 79 ? 1.153 5.087 15.401 1.00 95.56 79 LEU A CA 1
ATOM 657 C C . LEU A 1 79 ? -0.132 4.602 16.080 1.00 95.56 79 LEU A C 1
ATOM 659 O O . LEU A 1 79 ? -0.795 5.386 16.760 1.00 95.56 79 LEU A O 1
ATOM 663 N N . GLY A 1 80 ? -0.512 3.343 15.871 1.00 96.88 80 GLY A N 1
ATOM 664 C CA . GLY A 1 80 ? -1.777 2.788 16.341 1.00 96.88 80 GLY A CA 1
ATOM 665 C C . GLY A 1 80 ? -2.483 1.926 15.300 1.00 96.88 80 GLY A C 1
ATOM 666 O O . GLY A 1 80 ? -2.011 1.751 14.172 1.00 96.88 80 GLY A O 1
ATOM 667 N N . ASP A 1 81 ? -3.646 1.417 15.690 1.00 98.19 81 ASP A N 1
ATOM 668 C CA . ASP A 1 81 ? -4.469 0.533 14.871 1.00 98.19 81 ASP A CA 1
ATOM 669 C C . ASP A 1 81 ? -5.660 1.286 14.274 1.00 98.19 81 ASP A C 1
ATOM 671 O O . ASP A 1 81 ? -6.472 1.878 14.984 1.00 98.19 81 ASP A O 1
ATOM 675 N N . LEU A 1 82 ? -5.810 1.226 12.955 1.00 98.62 82 LEU A N 1
ATOM 676 C CA . LEU A 1 82 ? -6.999 1.688 12.250 1.00 98.62 82 LEU A CA 1
ATOM 677 C C . LEU A 1 82 ? -8.085 0.624 12.364 1.00 98.62 82 LEU A C 1
ATOM 679 O O . LEU A 1 82 ? -8.052 -0.368 11.639 1.00 98.62 82 LEU A O 1
ATOM 683 N N . ALA A 1 83 ? -9.051 0.825 13.255 1.00 98.56 83 ALA A N 1
ATOM 684 C CA . ALA A 1 83 ? -10.197 -0.061 13.412 1.00 98.56 83 ALA A CA 1
ATOM 685 C C . ALA A 1 83 ? -11.316 0.321 12.433 1.00 98.56 83 ALA A C 1
ATOM 687 O O . ALA A 1 83 ? -11.747 1.475 12.393 1.00 98.56 83 ALA A O 1
ATOM 688 N N . PHE A 1 84 ? -11.824 -0.648 11.672 1.00 98.56 84 PHE A N 1
ATOM 689 C CA . PHE A 1 84 ? -12.911 -0.453 10.708 1.00 98.56 84 PHE A CA 1
ATOM 690 C C . PHE A 1 84 ? -13.817 -1.681 10.626 1.00 98.56 84 PHE A C 1
ATOM 692 O O . PHE A 1 84 ? -13.505 -2.759 11.132 1.00 98.56 84 PHE A O 1
ATOM 699 N N . THR A 1 85 ? -14.971 -1.518 9.980 1.00 98.38 85 THR A N 1
ATOM 700 C CA . THR A 1 85 ? -15.863 -2.635 9.658 1.00 98.38 85 THR A CA 1
ATOM 701 C C . THR A 1 85 ? -15.914 -2.823 8.155 1.00 98.38 85 THR A C 1
ATOM 703 O O . THR A 1 85 ? -16.185 -1.885 7.410 1.00 98.38 85 THR A O 1
ATOM 706 N N . PHE A 1 86 ? -15.695 -4.051 7.699 1.00 97.50 86 PHE A N 1
ATOM 707 C CA . PHE A 1 86 ? -15.828 -4.413 6.297 1.00 97.50 86 PHE A CA 1
ATOM 708 C C . PHE A 1 86 ? -16.718 -5.644 6.176 1.00 97.50 86 PHE A C 1
ATOM 710 O O . PHE A 1 86 ? -16.431 -6.690 6.752 1.00 97.50 86 PHE A O 1
ATOM 717 N N . ARG A 1 87 ? -17.826 -5.513 5.434 1.00 94.44 87 ARG A N 1
ATOM 718 C CA . ARG A 1 87 ? -18.819 -6.589 5.237 1.00 94.44 87 ARG A CA 1
ATOM 719 C C . ARG A 1 87 ? -19.310 -7.215 6.553 1.00 94.44 87 ARG A C 1
ATOM 721 O O . ARG A 1 87 ? -19.439 -8.428 6.658 1.00 94.44 87 ARG A O 1
ATOM 728 N N . GLY A 1 88 ? -19.558 -6.375 7.557 1.00 95.69 88 GLY A N 1
ATOM 729 C CA . GLY A 1 88 ? -20.033 -6.800 8.878 1.00 95.69 88 GLY A CA 1
ATOM 730 C C . GLY A 1 88 ? -18.955 -7.380 9.800 1.00 95.69 88 GLY A C 1
ATOM 731 O O . GLY A 1 88 ? -19.247 -7.650 10.960 1.00 95.69 88 GLY A O 1
ATOM 732 N N . GLN A 1 89 ? -17.710 -7.532 9.336 1.00 97.56 89 GLN A N 1
ATOM 733 C CA . GLN A 1 89 ? -16.593 -7.990 10.158 1.00 97.56 89 GLN A CA 1
ATOM 734 C C . GLN A 1 89 ? -15.773 -6.801 10.666 1.00 97.56 89 GLN A C 1
ATOM 736 O O . GLN A 1 89 ? -15.395 -5.926 9.885 1.00 97.56 89 GLN A O 1
ATOM 741 N N . ARG A 1 90 ? -15.479 -6.782 11.971 1.00 98.06 90 ARG A N 1
ATOM 742 C CA . ARG A 1 90 ? -14.540 -5.826 12.573 1.00 98.06 90 ARG A CA 1
ATOM 743 C C . ARG A 1 90 ? -13.117 -6.255 12.236 1.00 98.06 90 ARG A C 1
ATOM 745 O O . ARG A 1 90 ? -12.750 -7.399 12.486 1.00 98.06 90 ARG A O 1
ATOM 752 N N . LEU A 1 91 ? -12.347 -5.340 11.667 1.00 98.50 91 LEU A N 1
ATOM 753 C CA . LEU A 1 91 ? -10.974 -5.546 11.223 1.00 98.50 91 LEU A CA 1
ATOM 754 C C . LEU A 1 91 ? -10.106 -4.388 11.716 1.00 98.50 91 LEU A C 1
ATOM 756 O O . LEU A 1 91 ? -10.617 -3.317 12.060 1.00 98.50 91 LEU A O 1
ATOM 760 N N . SER A 1 92 ? -8.797 -4.601 11.732 1.00 98.38 92 SER A N 1
ATOM 761 C CA . SER A 1 92 ? -7.825 -3.560 12.038 1.00 98.38 92 SER A CA 1
ATOM 762 C C . SER A 1 92 ? -6.607 -3.648 11.129 1.00 98.38 92 SER A C 1
ATOM 764 O O . SER A 1 92 ? -6.309 -4.703 10.570 1.00 98.38 92 SER A O 1
ATOM 766 N N . LEU A 1 93 ? -5.925 -2.517 10.962 1.00 98.69 93 LEU A N 1
ATOM 767 C CA . LEU A 1 93 ? -4.629 -2.420 10.298 1.00 98.69 93 LEU A CA 1
ATOM 768 C C . LEU A 1 93 ? -3.737 -1.445 11.070 1.00 98.69 93 LEU A C 1
ATOM 770 O O . LEU A 1 93 ? -4.140 -0.311 11.321 1.00 98.69 93 LEU A O 1
ATOM 774 N N . ARG A 1 94 ? -2.511 -1.851 11.387 1.00 98.19 94 ARG A N 1
ATOM 775 C CA . ARG A 1 94 ? -1.475 -0.979 11.941 1.00 98.19 94 ARG A CA 1
ATOM 776 C C . ARG A 1 94 ? -1.100 0.111 10.948 1.00 98.19 94 ARG A C 1
ATOM 778 O O . ARG A 1 94 ? -0.811 -0.180 9.782 1.00 98.19 94 ARG A O 1
ATOM 785 N N . LEU A 1 95 ? -1.059 1.340 11.449 1.00 97.56 95 LEU A N 1
ATOM 786 C CA . LEU A 1 95 ? -0.626 2.535 10.738 1.00 97.56 95 LEU A CA 1
ATOM 787 C C . LEU A 1 95 ? 0.819 2.875 11.105 1.00 97.56 95 LEU A C 1
ATOM 789 O O . LEU A 1 95 ? 1.180 2.907 12.286 1.00 97.56 95 LEU A O 1
ATOM 793 N N . PHE A 1 96 ? 1.631 3.165 10.091 1.00 95.88 96 PHE A N 1
ATOM 794 C CA . PHE A 1 96 ? 3.042 3.485 10.263 1.00 95.88 96 PHE A CA 1
ATOM 795 C C . PHE A 1 96 ? 3.405 4.817 9.618 1.00 95.88 96 PHE A C 1
ATOM 797 O O . PHE A 1 96 ? 2.868 5.197 8.582 1.00 95.88 96 PHE A O 1
ATOM 804 N N . HIS A 1 97 ? 4.390 5.489 10.198 1.00 93.06 97 HIS A N 1
ATOM 805 C CA . HIS A 1 97 ? 5.142 6.556 9.552 1.00 93.06 97 HIS A CA 1
ATOM 806 C C . HIS A 1 97 ? 6.512 6.011 9.144 1.00 93.06 97 HIS A C 1
ATOM 808 O O . HIS A 1 97 ? 7.175 5.353 9.947 1.00 93.06 97 HIS A O 1
ATOM 814 N N . ALA A 1 98 ? 6.985 6.324 7.938 1.00 84.44 98 ALA A N 1
ATOM 815 C CA . ALA A 1 98 ? 8.236 5.793 7.377 1.00 84.44 98 ALA A CA 1
ATOM 816 C C . ALA A 1 98 ? 9.532 6.302 8.053 1.00 84.44 98 ALA A C 1
ATOM 818 O O . ALA A 1 98 ? 10.615 6.126 7.519 1.00 84.44 98 ALA A O 1
ATOM 819 N N . GLY A 1 99 ? 9.444 6.944 9.222 1.00 67.56 99 GLY A N 1
ATOM 820 C CA . GLY A 1 99 ? 10.609 7.424 9.971 1.00 67.56 99 GLY A CA 1
ATOM 821 C C . GLY A 1 99 ? 11.288 8.689 9.430 1.00 67.56 99 GLY A C 1
ATOM 822 O O . GLY A 1 99 ? 11.653 9.527 10.253 1.00 67.56 99 GLY A O 1
ATOM 823 N N . GLU A 1 100 ? 11.397 8.874 8.112 1.00 57.81 100 GLU A N 1
ATOM 824 C CA . GLU A 1 100 ? 12.151 9.978 7.496 1.00 57.81 100 GLU A CA 1
ATOM 825 C C . GLU A 1 100 ? 11.324 11.264 7.286 1.00 57.81 100 GLU A C 1
ATOM 827 O O . GLU A 1 100 ? 10.186 11.226 6.817 1.00 57.81 100 GLU A O 1
ATOM 832 N N . GLY A 1 101 ? 11.917 12.418 7.622 1.00 51.91 101 GLY A N 1
ATOM 833 C CA . GLY A 1 101 ? 11.370 13.754 7.346 1.00 51.91 101 GLY A CA 1
ATOM 834 C C . GLY A 1 101 ? 10.281 14.267 8.304 1.00 51.91 101 GLY A C 1
ATOM 835 O O . GLY A 1 101 ? 9.862 13.598 9.248 1.00 51.91 101 GLY A O 1
ATOM 836 N N . VAL A 1 102 ? 9.831 15.501 8.042 1.00 52.69 102 VAL A N 1
ATOM 837 C CA . VAL A 1 102 ? 8.732 16.211 8.743 1.00 52.69 102 VAL A CA 1
ATOM 838 C C . VAL A 1 102 ? 7.381 15.975 8.034 1.00 52.69 102 VAL A C 1
ATOM 840 O O . VAL A 1 102 ? 6.449 16.762 8.161 1.00 52.69 102 VAL A O 1
ATOM 843 N N . GLY A 1 103 ? 7.290 14.932 7.203 1.00 64.81 103 GLY A N 1
ATOM 844 C CA . GLY A 1 103 ? 6.114 14.669 6.376 1.00 64.81 103 GLY A CA 1
ATOM 845 C C . GLY A 1 103 ? 4.897 14.242 7.197 1.00 64.81 103 GLY A C 1
ATOM 846 O O . GLY A 1 103 ? 5.022 13.663 8.269 1.00 64.81 103 GLY A O 1
ATOM 847 N N . THR A 1 104 ? 3.703 14.498 6.671 1.00 79.00 104 THR A N 1
ATOM 848 C CA . THR A 1 104 ? 2.432 14.009 7.234 1.00 79.00 104 THR A CA 1
ATOM 849 C C . THR A 1 104 ? 1.998 12.673 6.637 1.00 79.00 104 THR A C 1
ATOM 851 O O . THR A 1 104 ? 0.999 12.099 7.076 1.00 79.00 104 THR A O 1
ATOM 854 N N . SER A 1 105 ? 2.755 12.158 5.664 1.00 89.75 105 SER A N 1
ATOM 855 C CA . SER A 1 105 ? 2.415 10.923 4.974 1.00 89.75 105 SER A CA 1
ATOM 856 C C . SER A 1 105 ? 2.657 9.703 5.855 1.00 89.75 105 SER A C 1
ATOM 858 O O . SER A 1 105 ? 3.748 9.466 6.381 1.00 89.75 105 SER A O 1
ATOM 860 N N . VAL A 1 106 ? 1.617 8.896 5.984 1.00 94.62 106 VAL A N 1
ATOM 861 C CA . VAL A 1 106 ? 1.612 7.635 6.716 1.00 94.62 106 VAL A CA 1
ATOM 862 C C . VAL A 1 106 ? 1.149 6.524 5.792 1.00 94.62 106 VAL A C 1
ATOM 864 O O . VAL A 1 106 ? 0.469 6.747 4.790 1.00 94.62 106 VAL A O 1
ATOM 867 N N . PHE A 1 107 ? 1.532 5.296 6.105 1.00 95.94 107 PHE A N 1
ATOM 868 C CA . PHE A 1 107 ? 1.260 4.167 5.237 1.00 95.94 107 PHE A CA 1
ATOM 869 C C . PHE A 1 107 ? 0.824 2.932 6.012 1.00 95.94 107 PHE A C 1
ATOM 871 O O . PHE A 1 107 ? 1.151 2.720 7.182 1.00 95.94 107 PHE A O 1
ATOM 878 N N . VAL A 1 108 ? 0.059 2.108 5.310 1.00 98.00 108 VAL A N 1
ATOM 879 C CA . VAL A 1 108 ? -0.502 0.856 5.792 1.00 98.00 108 VAL A CA 1
ATOM 880 C C . VAL A 1 108 ? -0.074 -0.236 4.818 1.00 98.00 108 VAL A C 1
ATOM 882 O O . VAL A 1 108 ? -0.692 -0.395 3.760 1.00 98.00 108 VAL A O 1
ATOM 885 N N . PRO A 1 109 ? 0.997 -0.986 5.122 1.00 97.38 109 PRO A N 1
ATOM 886 C CA . PRO A 1 109 ? 1.328 -2.174 4.363 1.00 97.38 109 PRO A CA 1
ATOM 887 C C . PRO A 1 109 ? 0.382 -3.289 4.803 1.00 97.38 109 PRO A C 1
ATOM 889 O O . PRO A 1 109 ? 0.260 -3.545 5.998 1.00 97.38 109 PRO A O 1
ATOM 892 N N . PHE A 1 110 ? -0.307 -3.947 3.874 1.00 98.31 110 PHE A N 1
ATOM 893 C CA . PHE A 1 110 ? -1.283 -4.983 4.207 1.00 98.31 110 PHE A CA 1
ATOM 894 C C . PHE A 1 110 ? -1.265 -6.160 3.234 1.00 98.31 110 PHE A C 1
ATOM 896 O O . PHE A 1 110 ? -0.854 -6.058 2.074 1.00 98.31 110 PHE A O 1
ATOM 903 N N . ARG A 1 111 ? -1.741 -7.295 3.735 1.00 97.44 111 ARG A N 1
ATOM 904 C CA . ARG A 1 111 ? -2.129 -8.465 2.955 1.00 97.44 111 ARG A CA 1
ATOM 905 C C . ARG A 1 111 ? -3.619 -8.702 3.105 1.00 97.44 111 ARG A C 1
ATOM 907 O O . ARG A 1 111 ? -4.248 -8.217 4.044 1.00 97.44 111 ARG A O 1
ATOM 914 N N . ASP A 1 112 ? -4.176 -9.440 2.159 1.00 97.75 112 ASP A N 1
ATOM 915 C CA . ASP A 1 112 ? -5.578 -9.818 2.187 1.00 97.75 112 ASP A CA 1
ATOM 916 C C . ASP A 1 112 ? -5.812 -11.140 1.438 1.00 97.75 112 ASP A C 1
ATOM 918 O O . ASP A 1 112 ? -4.892 -11.712 0.847 1.00 97.75 112 ASP A O 1
ATOM 922 N N . GLY A 1 113 ? -7.058 -11.618 1.403 1.00 95.75 113 GLY A N 1
ATOM 923 C CA . GLY A 1 113 ? -7.425 -12.879 0.744 1.00 95.75 113 GLY A CA 1
ATOM 924 C C . GLY A 1 113 ? -7.118 -12.957 -0.764 1.00 95.75 113 GLY A C 1
ATOM 925 O O . GLY A 1 113 ? -7.242 -14.028 -1.353 1.00 95.75 113 GLY A O 1
ATOM 926 N N . THR A 1 114 ? -6.727 -11.851 -1.406 1.00 96.31 114 THR A N 1
ATOM 927 C CA . THR A 1 114 ? -6.281 -11.812 -2.810 1.00 96.31 114 THR A CA 1
ATOM 928 C C . THR A 1 114 ? -4.769 -12.002 -2.993 1.00 96.31 114 THR A C 1
ATOM 930 O O . THR A 1 114 ? -4.329 -12.305 -4.111 1.00 96.31 114 THR A O 1
ATOM 933 N N . SER A 1 115 ? -3.970 -11.833 -1.933 1.00 93.56 115 SER A N 1
ATOM 934 C CA . SER A 1 115 ? -2.505 -11.806 -2.004 1.00 93.56 115 SER A CA 1
ATOM 935 C C . SER A 1 115 ? -1.929 -13.147 -2.460 1.00 93.56 115 SER A C 1
ATOM 937 O O . SER A 1 115 ? -2.157 -14.190 -1.847 1.00 93.56 115 SER A O 1
ATOM 939 N N . GLY A 1 116 ? -1.144 -13.118 -3.541 1.00 86.94 116 GLY A N 1
ATOM 940 C CA . GLY A 1 116 ? -0.451 -14.288 -4.099 1.00 86.94 116 GLY A CA 1
ATOM 941 C C . GLY A 1 116 ? -1.256 -15.059 -5.141 1.00 86.94 116 GLY A C 1
ATOM 942 O O . GLY A 1 116 ? -0.789 -16.084 -5.630 1.00 86.94 116 GLY A O 1
ATOM 943 N N . ARG A 1 117 ? -2.456 -14.574 -5.480 1.00 87.25 117 ARG A N 1
ATOM 944 C CA . ARG A 1 117 ? -3.309 -15.139 -6.536 1.00 87.25 117 ARG A CA 1
ATOM 945 C C . ARG A 1 117 ? -3.811 -14.056 -7.483 1.00 87.25 117 ARG A C 1
ATOM 947 O O . ARG A 1 117 ? -3.612 -14.148 -8.686 1.00 87.25 117 ARG A O 1
ATOM 954 N N . GLU A 1 118 ? -4.458 -13.027 -6.940 1.00 92.69 118 GLU A N 1
ATOM 955 C CA . GLU A 1 118 ? -5.059 -11.942 -7.728 1.00 92.69 118 GLU A CA 1
ATOM 956 C C . GLU A 1 118 ? -4.296 -10.614 -7.563 1.00 92.69 118 GLU A C 1
ATOM 958 O O . GLU A 1 118 ? -4.289 -9.789 -8.482 1.00 92.69 118 GLU A O 1
ATOM 963 N N . SER A 1 119 ? -3.648 -10.415 -6.410 1.00 93.31 119 SER A N 1
ATOM 964 C CA . SER A 1 119 ? -2.790 -9.269 -6.083 1.00 93.31 119 SER A CA 1
ATOM 965 C C . SER A 1 119 ? -1.368 -9.712 -5.719 1.00 93.31 119 SER A C 1
ATOM 967 O O . SER A 1 119 ? -1.099 -10.910 -5.560 1.00 93.31 119 SER A O 1
ATOM 969 N N . TYR A 1 120 ? -0.444 -8.750 -5.617 1.00 91.44 120 TYR A N 1
ATOM 970 C CA . TYR A 1 120 ? 0.964 -9.022 -5.334 1.00 91.44 120 TYR A CA 1
ATOM 971 C C . TYR A 1 120 ? 1.137 -9.853 -4.052 1.00 91.44 120 TYR A C 1
ATOM 973 O O . TYR A 1 120 ? 0.555 -9.564 -3.006 1.00 91.44 120 TYR A O 1
ATOM 981 N N . GLY A 1 121 ? 1.917 -10.932 -4.165 1.00 89.62 121 GLY A N 1
ATOM 982 C CA . GLY A 1 121 ? 2.070 -11.964 -3.137 1.00 89.62 121 GLY A CA 1
ATOM 983 C C . GLY A 1 121 ? 2.457 -11.452 -1.753 1.00 89.62 121 GLY A C 1
ATOM 984 O O . GLY A 1 121 ? 1.796 -11.831 -0.786 1.00 89.62 121 GLY A O 1
ATOM 985 N N . PRO A 1 122 ? 3.504 -10.625 -1.631 1.00 89.56 122 PRO A N 1
ATOM 986 C CA . PRO A 1 122 ? 3.956 -10.110 -0.344 1.00 89.56 122 PRO A CA 1
ATOM 987 C C . PRO A 1 122 ? 2.994 -9.136 0.331 1.00 89.56 122 PRO A C 1
ATOM 989 O O . PRO A 1 122 ? 2.974 -9.074 1.558 1.00 89.56 122 PRO A O 1
ATOM 992 N N . GLY A 1 123 ? 2.192 -8.411 -0.447 1.00 93.88 123 GLY A N 1
ATOM 993 C CA . GLY A 1 123 ? 1.246 -7.422 0.054 1.00 93.88 123 GLY A CA 1
ATOM 994 C C . GLY A 1 123 ? 1.238 -6.140 -0.766 1.00 93.88 123 GLY A C 1
ATOM 995 O O . GLY A 1 123 ? 2.018 -5.968 -1.699 1.00 93.88 123 GLY A O 1
ATOM 996 N N . ARG A 1 124 ? 0.331 -5.238 -0.414 1.00 97.44 124 ARG A N 1
ATOM 997 C CA . ARG A 1 124 ? 0.136 -3.936 -1.058 1.00 97.44 124 ARG A CA 1
ATOM 998 C C . ARG A 1 124 ? 0.195 -2.840 -0.018 1.00 97.44 124 ARG A C 1
ATOM 1000 O O . ARG A 1 124 ? 0.033 -3.107 1.172 1.00 97.44 124 ARG A O 1
ATOM 1007 N N . TYR A 1 125 ? 0.414 -1.614 -0.463 1.00 97.56 125 TYR A N 1
ATOM 1008 C CA . TYR A 1 125 ? 0.437 -0.450 0.410 1.00 97.56 125 TYR A CA 1
ATOM 1009 C C . TYR A 1 125 ? -0.777 0.431 0.153 1.00 97.56 125 TYR A C 1
ATOM 1011 O O . TYR A 1 125 ? -1.275 0.524 -0.969 1.00 97.56 125 TYR A O 1
ATOM 1019 N N . LEU A 1 126 ? -1.232 1.091 1.210 1.00 97.75 126 LEU A N 1
ATOM 1020 C CA . LEU A 1 126 ? -2.121 2.238 1.145 1.00 97.75 126 LEU A CA 1
ATOM 1021 C C . LEU A 1 126 ? -1.411 3.411 1.819 1.00 97.75 126 LEU A C 1
ATOM 1023 O O . LEU A 1 126 ? -0.915 3.258 2.933 1.00 97.75 126 LEU A O 1
ATOM 1027 N N . THR A 1 127 ? -1.353 4.559 1.154 1.00 95.56 127 THR A N 1
ATOM 1028 C CA . THR A 1 127 ? -0.835 5.807 1.727 1.00 95.56 127 THR A CA 1
ATOM 1029 C C . THR A 1 127 ? -1.993 6.701 2.139 1.00 95.56 127 THR A C 1
ATOM 1031 O O . THR A 1 127 ? -3.032 6.737 1.476 1.00 95.56 127 THR A O 1
ATOM 1034 N N . LEU A 1 128 ? -1.820 7.394 3.255 1.00 95.62 128 LEU A N 1
ATOM 1035 C CA . LEU A 1 128 ? -2.784 8.306 3.855 1.00 95.62 128 LEU A CA 1
ATOM 1036 C C . LEU A 1 128 ? -2.023 9.537 4.359 1.00 95.62 128 LEU A C 1
ATOM 1038 O O . LEU A 1 128 ? -0.807 9.497 4.538 1.00 95.62 128 LEU A O 1
ATOM 1042 N N . GLU A 1 129 ? -2.755 10.600 4.650 1.00 93.56 129 GLU A N 1
ATOM 1043 C CA . GLU A 1 129 ? -2.230 11.734 5.408 1.00 93.56 129 GLU A CA 1
ATOM 1044 C C . GLU A 1 129 ? -2.659 11.602 6.867 1.00 93.56 129 GLU A C 1
ATOM 1046 O O . GLU A 1 129 ? -3.748 11.091 7.148 1.00 93.56 129 GLU A O 1
ATOM 1051 N N . LEU A 1 130 ? -1.804 12.036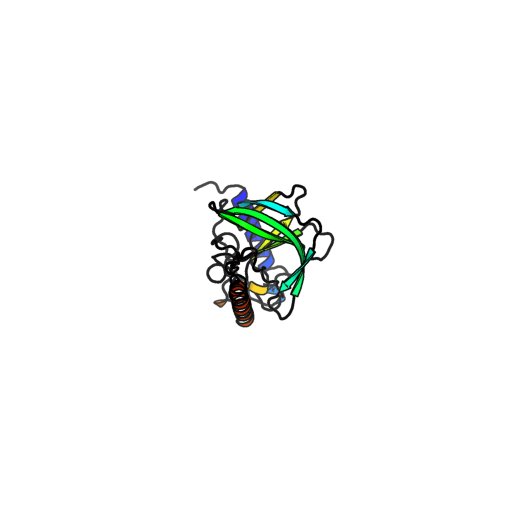 7.794 1.00 90.94 130 LEU A N 1
ATOM 1052 C CA . LEU A 1 130 ? -2.147 12.115 9.211 1.00 90.94 130 LEU A CA 1
ATOM 1053 C C . LEU A 1 130 ? -3.428 12.931 9.399 1.00 90.94 130 LEU A C 1
ATOM 1055 O O . LEU A 1 130 ? -3.497 14.089 8.997 1.00 90.94 130 LEU A O 1
ATOM 1059 N N . SER A 1 131 ? -4.420 12.324 10.051 1.00 90.75 131 SER A N 1
ATOM 1060 C CA . SER A 1 131 ? -5.615 13.044 10.483 1.00 90.75 131 SER A CA 1
ATOM 1061 C C . SER A 1 131 ? -5.426 13.628 11.880 1.00 90.75 131 SER A C 1
ATOM 1063 O O . SER A 1 131 ? -4.861 12.974 12.764 1.00 90.75 131 SER A O 1
ATOM 1065 N N . GLU A 1 132 ? -5.953 14.835 12.080 1.00 89.19 132 GLU A N 1
ATOM 1066 C CA . GLU A 1 132 ? -5.998 15.529 13.372 1.00 89.19 132 GLU A CA 1
ATOM 1067 C C . GLU A 1 132 ? -7.084 14.966 14.303 1.00 89.19 132 GLU A C 1
ATOM 1069 O O . GLU A 1 132 ? -6.946 15.028 15.522 1.00 89.19 132 GLU A O 1
ATOM 1074 N N . ASP A 1 133 ? -8.151 14.382 13.748 1.00 94.31 133 ASP A N 1
ATOM 1075 C CA . ASP A 1 133 ? -9.321 13.891 14.494 1.00 94.31 133 ASP A CA 1
ATOM 1076 C C . ASP A 1 133 ? -9.365 12.358 14.647 1.00 94.31 133 ASP A C 1
ATOM 1078 O O . ASP A 1 133 ? -10.384 11.787 15.052 1.00 94.31 133 ASP A O 1
ATOM 1082 N N . ASP A 1 134 ? -8.268 11.683 14.292 1.00 95.31 134 ASP A N 1
ATOM 1083 C CA . ASP A 1 134 ? -8.128 10.224 14.283 1.00 95.31 134 ASP A CA 1
ATOM 1084 C C . ASP A 1 134 ? -9.146 9.480 13.394 1.00 95.31 134 ASP A C 1
ATOM 1086 O O . ASP A 1 134 ? -9.302 8.258 13.509 1.00 95.31 134 ASP A O 1
ATOM 1090 N N . ARG A 1 135 ? -9.823 10.173 12.471 1.00 97.38 135 ARG A N 1
ATOM 1091 C CA . ARG A 1 135 ? -10.701 9.567 11.463 1.00 97.38 135 ARG A CA 1
ATOM 1092 C C . ARG A 1 135 ? -9.985 9.445 10.131 1.00 97.38 135 ARG A C 1
ATOM 1094 O O . ARG A 1 135 ? -9.370 10.381 9.638 1.00 97.38 135 ARG A O 1
ATOM 1101 N N . TYR A 1 136 ? -10.115 8.279 9.514 1.00 97.75 136 TYR A N 1
ATOM 1102 C CA . TYR A 1 136 ? -9.474 7.976 8.243 1.00 97.75 136 TYR A CA 1
ATOM 1103 C C . TYR A 1 136 ? -10.480 7.375 7.274 1.00 97.75 136 TYR A C 1
ATOM 1105 O O . TYR A 1 136 ? -11.338 6.574 7.646 1.00 97.75 136 TYR A O 1
ATOM 1113 N N . ARG A 1 137 ? -10.328 7.718 5.996 1.00 97.31 137 ARG A N 1
ATOM 1114 C CA . ARG A 1 137 ? -11.035 7.057 4.902 1.00 97.31 137 ARG A CA 1
ATOM 1115 C C . ARG A 1 137 ? -10.071 6.117 4.194 1.00 97.31 137 ARG A C 1
ATOM 1117 O O . ARG A 1 137 ? -9.256 6.557 3.385 1.00 97.31 137 ARG A O 1
ATOM 1124 N N . LEU A 1 138 ? -10.176 4.824 4.481 1.00 98.44 138 LEU A N 1
ATOM 1125 C CA . LEU A 1 138 ? -9.366 3.805 3.824 1.00 98.44 138 LEU A CA 1
ATOM 1126 C C . LEU A 1 138 ? -9.987 3.490 2.466 1.00 98.44 138 LEU A C 1
ATOM 1128 O O . LEU A 1 138 ? -10.979 2.766 2.370 1.00 98.44 138 LEU A O 1
ATOM 1132 N N . ASP A 1 139 ? -9.423 4.072 1.410 1.00 98.44 139 ASP A N 1
ATOM 1133 C CA . ASP A 1 139 ? -9.817 3.772 0.038 1.00 98.44 139 ASP A CA 1
ATOM 1134 C C . ASP A 1 139 ? -8.901 2.708 -0.568 1.00 98.44 139 ASP A C 1
ATOM 1136 O O . ASP A 1 139 ? -7.891 3.013 -1.204 1.00 98.44 139 ASP A O 1
ATOM 1140 N N . PHE A 1 140 ? -9.285 1.439 -0.434 1.00 98.69 140 PHE A N 1
ATOM 1141 C CA . PHE A 1 140 ? -8.507 0.343 -1.007 1.00 98.69 140 PHE A CA 1
ATOM 1142 C C . PHE A 1 140 ? -8.472 0.363 -2.544 1.00 98.69 140 PHE A C 1
ATOM 1144 O O . PHE A 1 140 ? -7.673 -0.361 -3.135 1.00 98.69 140 PHE A O 1
ATOM 1151 N N . ASN A 1 141 ? -9.276 1.189 -3.232 1.00 98.62 141 ASN A N 1
ATOM 1152 C CA . ASN A 1 141 ? -9.132 1.362 -4.681 1.00 98.62 141 ASN A CA 1
ATOM 1153 C C . ASN A 1 141 ? -7.836 2.084 -5.073 1.00 98.62 141 ASN A C 1
ATOM 1155 O O . ASN A 1 141 ? -7.455 2.004 -6.246 1.00 98.62 141 ASN A O 1
ATOM 1159 N N . ARG A 1 142 ? -7.184 2.739 -4.101 1.00 98.38 142 ARG A N 1
ATOM 1160 C CA . ARG A 1 142 ? -5.863 3.372 -4.198 1.00 98.38 142 ARG A CA 1
ATOM 1161 C C . ARG A 1 142 ? -4.729 2.501 -3.651 1.00 98.38 142 ARG A C 1
ATOM 1163 O O . ARG A 1 142 ? -3.589 2.947 -3.628 1.00 98.38 142 ARG A O 1
ATOM 1170 N N . ALA A 1 143 ? -5.012 1.270 -3.218 1.00 98.44 143 ALA A N 1
ATOM 1171 C CA . ALA A 1 143 ? -3.952 0.352 -2.817 1.00 98.44 143 ALA A CA 1
ATOM 1172 C C . ALA A 1 143 ? -3.062 0.017 -4.023 1.00 98.44 143 ALA A C 1
ATOM 1174 O O . ALA A 1 143 ? -3.577 -0.338 -5.088 1.00 98.44 143 ALA A O 1
ATOM 1175 N N . PHE A 1 144 ? -1.747 0.097 -3.847 1.00 97.31 144 PHE A N 1
ATOM 1176 C CA . PHE A 1 144 ? -0.763 -0.082 -4.914 1.00 97.31 144 PHE A CA 1
ATOM 1177 C C . PHE A 1 144 ? 0.291 -1.127 -4.544 1.00 97.31 144 PHE A C 1
ATOM 1179 O O . PHE A 1 144 ? 0.517 -1.425 -3.366 1.00 97.31 144 PHE A O 1
ATOM 1186 N N . ASN A 1 145 ? 0.931 -1.708 -5.553 1.00 95.00 145 ASN A N 1
ATOM 1187 C CA . ASN A 1 145 ? 2.046 -2.614 -5.352 1.00 95.00 145 ASN A CA 1
ATOM 1188 C C . ASN A 1 145 ? 3.328 -1.801 -5.100 1.00 95.00 145 ASN A C 1
ATOM 1190 O O . ASN A 1 145 ? 3.605 -0.839 -5.827 1.00 95.00 145 ASN A O 1
ATOM 1194 N N . PRO A 1 146 ? 4.142 -2.188 -4.109 1.00 93.44 146 PRO A N 1
ATOM 1195 C CA . PRO A 1 146 ? 5.447 -1.576 -3.908 1.00 93.44 146 PRO A CA 1
ATOM 1196 C C . PRO A 1 146 ? 6.394 -1.905 -5.074 1.00 93.44 146 PRO A C 1
ATOM 1198 O O . PRO A 1 146 ? 6.194 -2.886 -5.784 1.00 93.44 146 PRO A O 1
ATOM 1201 N N . TYR A 1 147 ? 7.447 -1.108 -5.276 1.00 92.00 147 TYR A N 1
ATOM 1202 C CA . TYR A 1 147 ? 8.307 -1.205 -6.468 1.00 92.00 147 TYR A CA 1
ATOM 1203 C C . TYR A 1 147 ? 9.014 -2.549 -6.656 1.00 92.00 147 TYR A C 1
ATOM 1205 O O . TYR A 1 147 ? 9.206 -2.986 -7.789 1.00 92.00 147 TYR A O 1
ATOM 1213 N N . CYS A 1 148 ? 9.310 -3.258 -5.567 1.00 89.44 148 CYS A N 1
ATOM 1214 C CA . CYS A 1 148 ? 9.810 -4.632 -5.619 1.00 89.44 148 CYS A CA 1
ATOM 1215 C C . CYS A 1 148 ? 8.857 -5.615 -6.314 1.00 89.44 148 CYS A C 1
ATOM 1217 O O . CYS A 1 148 ? 9.279 -6.715 -6.638 1.00 89.44 148 CYS A O 1
ATOM 1219 N N . ALA A 1 149 ? 7.591 -5.254 -6.547 1.00 89.31 149 ALA A N 1
ATOM 1220 C CA . ALA A 1 149 ? 6.672 -6.037 -7.369 1.00 89.31 149 ALA A CA 1
ATOM 1221 C C . ALA A 1 149 ? 7.023 -6.025 -8.862 1.00 89.31 149 ALA A C 1
ATOM 1223 O O . ALA A 1 149 ? 6.483 -6.837 -9.606 1.00 89.31 149 ALA A O 1
ATOM 1224 N N . TYR A 1 150 ? 7.893 -5.110 -9.294 1.00 88.25 150 TYR A N 1
ATOM 1225 C CA . TYR A 1 150 ? 8.263 -4.900 -10.694 1.00 88.25 150 TYR A CA 1
ATOM 1226 C C . TYR A 1 150 ? 9.746 -5.188 -10.959 1.00 88.25 150 TYR A C 1
ATOM 1228 O O . TYR A 1 150 ? 10.134 -5.446 -12.091 1.00 88.25 150 TYR A O 1
ATOM 1236 N N . THR A 1 151 ? 10.604 -5.128 -9.943 1.00 85.31 151 THR A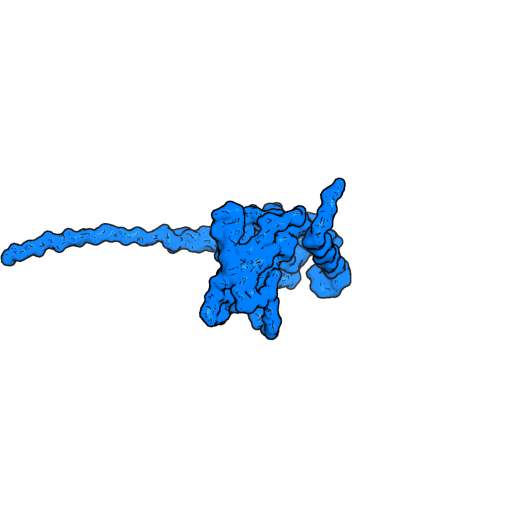 N 1
ATOM 1237 C CA . THR A 1 151 ? 12.057 -5.290 -10.100 1.00 85.31 151 THR A CA 1
ATOM 1238 C C . THR A 1 151 ? 12.706 -5.634 -8.765 1.00 85.31 151 THR A C 1
ATOM 1240 O O . THR A 1 151 ? 12.311 -5.115 -7.724 1.00 85.31 151 THR A O 1
ATOM 1243 N N . ASP A 1 152 ? 13.751 -6.457 -8.781 1.00 83.25 152 ASP A N 1
ATOM 1244 C CA . ASP A 1 152 ? 14.514 -6.809 -7.575 1.00 83.25 152 ASP A CA 1
ATOM 1245 C C . ASP A 1 152 ? 15.471 -5.699 -7.103 1.00 83.25 152 ASP A C 1
ATOM 1247 O O . ASP A 1 152 ? 16.169 -5.854 -6.096 1.00 83.25 152 ASP A O 1
ATOM 1251 N N . ALA A 1 153 ? 15.531 -4.570 -7.817 1.00 85.38 153 ALA A N 1
ATOM 1252 C CA . ALA A 1 153 ? 16.382 -3.439 -7.456 1.00 85.38 153 ALA A CA 1
ATOM 1253 C C . ALA A 1 153 ? 15.951 -2.776 -6.134 1.00 85.38 153 ALA A C 1
ATOM 1255 O O . ALA A 1 153 ? 16.793 -2.254 -5.405 1.00 85.38 153 ALA A O 1
ATOM 1256 N N . TYR A 1 154 ? 14.665 -2.851 -5.779 1.00 87.19 154 TYR A N 1
ATOM 1257 C CA . TYR A 1 154 ? 14.114 -2.152 -4.618 1.00 87.19 154 TYR A CA 1
ATOM 1258 C C . TYR A 1 154 ? 13.952 -3.063 -3.402 1.00 87.19 154 TYR A C 1
ATOM 1260 O O . TYR A 1 154 ? 13.480 -4.201 -3.491 1.00 87.19 154 TYR A O 1
ATOM 1268 N N . GLU A 1 155 ? 14.312 -2.519 -2.244 1.00 88.31 155 GLU A N 1
ATOM 1269 C CA . GLU A 1 155 ? 14.009 -3.109 -0.948 1.00 88.31 155 GLU A CA 1
ATOM 1270 C C . GLU A 1 155 ? 12.656 -2.596 -0.440 1.00 88.31 155 GLU A C 1
ATOM 1272 O O . GLU A 1 155 ? 12.393 -1.396 -0.421 1.00 88.31 155 GLU A O 1
ATOM 1277 N N . CYS A 1 156 ? 11.779 -3.513 -0.047 1.00 89.69 156 CYS A N 1
ATOM 1278 C CA . CYS A 1 156 ? 10.435 -3.230 0.436 1.00 89.69 156 CYS A CA 1
ATOM 1279 C C . CYS A 1 156 ? 10.185 -3.952 1.748 1.00 89.69 156 CYS A C 1
ATOM 1281 O O . CYS A 1 156 ? 10.499 -5.137 1.869 1.00 89.69 156 CYS A O 1
ATOM 1283 N N . SER A 1 157 ? 9.521 -3.280 2.680 1.00 91.56 157 SER A N 1
ATOM 1284 C CA . SER A 1 157 ? 8.999 -3.890 3.895 1.00 91.56 157 SER A CA 1
ATOM 1285 C C . SER A 1 157 ? 7.817 -4.829 3.620 1.00 91.56 157 SER A C 1
ATOM 1287 O O . SER A 1 157 ? 6.905 -4.552 2.846 1.00 91.56 157 SER A O 1
ATOM 1289 N N . PHE A 1 158 ? 7.791 -5.966 4.300 1.00 92.94 158 PHE A N 1
ATOM 1290 C CA . PHE A 1 158 ? 6.613 -6.812 4.349 1.00 92.94 158 PHE A CA 1
ATOM 1291 C C . PHE A 1 158 ? 5.591 -6.222 5.331 1.00 92.94 158 PHE A C 1
ATOM 1293 O O . PHE A 1 158 ? 5.974 -5.748 6.405 1.00 92.94 158 PHE A O 1
ATOM 1300 N N . PRO A 1 159 ? 4.282 -6.301 5.023 1.00 94.50 159 PRO A N 1
ATOM 1301 C CA . PRO A 1 159 ? 3.228 -6.008 5.993 1.00 94.50 159 PRO A CA 1
ATOM 1302 C C . PRO A 1 159 ? 3.433 -6.809 7.277 1.00 94.50 159 PRO A C 1
ATOM 1304 O O . PRO A 1 159 ? 3.739 -7.991 7.149 1.00 94.50 159 PRO A O 1
ATOM 1307 N N . PRO A 1 160 ? 3.236 -6.272 8.490 1.00 94.88 160 PRO A N 1
ATOM 1308 C CA . PRO A 1 160 ? 3.294 -7.079 9.711 1.00 94.88 160 PRO A CA 1
ATOM 1309 C C . PRO A 1 160 ? 2.188 -8.154 9.724 1.00 94.88 160 PRO A C 1
ATOM 1311 O O . PRO A 1 160 ? 1.257 -8.117 8.916 1.00 94.88 160 PRO A O 1
ATOM 1314 N N . ALA A 1 161 ? 2.281 -9.139 10.623 1.00 94.25 161 ALA A N 1
ATOM 1315 C CA . ALA A 1 161 ? 1.308 -10.238 10.690 1.00 94.25 161 ALA A CA 1
ATOM 1316 C C . ALA A 1 161 ? -0.106 -9.763 11.067 1.00 94.25 161 ALA A C 1
ATOM 1318 O O . ALA A 1 161 ? -1.091 -10.388 10.680 1.00 94.25 161 ALA A O 1
ATOM 1319 N N . GLU A 1 162 ? -0.188 -8.657 11.801 1.00 96.12 162 GLU A N 1
ATOM 1320 C CA . GLU A 1 162 ? -1.410 -7.984 12.228 1.00 96.12 162 GLU A CA 1
ATOM 1321 C C . GLU A 1 162 ? -2.103 -7.243 11.080 1.00 96.12 162 GLU A C 1
ATOM 1323 O O . GLU A 1 162 ? -3.300 -6.993 11.159 1.00 96.12 162 GLU A O 1
ATOM 1328 N N . ASN A 1 163 ? -1.388 -6.970 9.982 1.00 97.88 163 ASN A N 1
ATOM 1329 C CA . ASN A 1 163 ? -1.958 -6.362 8.778 1.00 97.88 163 ASN A CA 1
ATOM 1330 C C . ASN A 1 163 ? -2.338 -7.406 7.717 1.00 97.88 163 ASN A C 1
ATOM 1332 O O . ASN A 1 163 ? -2.316 -7.116 6.520 1.00 97.88 163 ASN A O 1
ATOM 1336 N N . ASP A 1 164 ? -2.651 -8.633 8.134 1.00 96.94 164 ASP A N 1
ATOM 1337 C CA . ASP A 1 164 ? -3.124 -9.702 7.254 1.00 96.94 164 ASP A CA 1
ATOM 1338 C C . ASP A 1 164 ? -4.642 -9.867 7.390 1.00 96.94 164 ASP A C 1
ATOM 1340 O O . ASP A 1 164 ? -5.147 -10.455 8.351 1.00 96.94 164 ASP A O 1
ATOM 1344 N N . LEU A 1 165 ? -5.383 -9.303 6.436 1.00 97.62 165 LEU A N 1
ATOM 1345 C CA . LEU A 1 165 ? -6.839 -9.327 6.443 1.00 97.62 165 LEU A CA 1
ATOM 1346 C C . LEU A 1 165 ? -7.361 -10.698 5.979 1.00 97.62 165 LEU A C 1
ATOM 1348 O O . LEU A 1 165 ? -7.037 -11.146 4.878 1.00 97.62 165 LEU A O 1
ATOM 1352 N N . PRO A 1 166 ? -8.282 -11.338 6.720 1.00 95.88 166 PRO A N 1
ATOM 1353 C CA . PRO A 1 166 ? -8.840 -12.637 6.333 1.00 95.88 166 PRO A CA 1
ATOM 1354 C C . PRO A 1 166 ? -9.846 -12.550 5.168 1.00 95.88 166 PRO A C 1
ATOM 1356 O O . PRO A 1 166 ? -10.399 -13.561 4.739 1.00 95.88 166 PRO A O 1
ATOM 1359 N N . VAL A 1 167 ? -10.118 -11.345 4.659 1.00 96.81 167 VAL A N 1
ATOM 1360 C CA . VAL A 1 167 ? -11.116 -11.065 3.619 1.00 96.81 167 VAL A CA 1
ATOM 1361 C C . VAL A 1 167 ? -10.446 -10.699 2.296 1.00 96.81 167 VAL A C 1
ATOM 1363 O O . VAL A 1 167 ? -9.400 -10.060 2.303 1.00 96.81 167 VAL A O 1
ATOM 1366 N N . PRO A 1 168 ? -11.032 -11.034 1.134 1.00 97.81 168 PRO A N 1
ATOM 1367 C CA . PRO A 1 168 ? -10.489 -10.610 -0.153 1.00 97.81 168 PRO A CA 1
ATOM 1368 C C . PRO A 1 168 ? -10.840 -9.145 -0.474 1.00 97.81 168 PRO A C 1
ATOM 1370 O O . PRO A 1 168 ? -12.017 -8.785 -0.612 1.00 97.81 168 PRO A O 1
ATOM 1373 N N . ILE A 1 169 ? -9.818 -8.317 -0.698 1.00 98.31 169 ILE A N 1
ATOM 1374 C CA . ILE A 1 169 ? -9.932 -6.910 -1.103 1.00 98.31 169 ILE A CA 1
ATOM 1375 C C . ILE A 1 169 ? -9.654 -6.773 -2.607 1.00 98.31 169 ILE A C 1
ATOM 1377 O O . ILE A 1 169 ? -8.548 -6.462 -3.051 1.00 98.31 169 ILE A O 1
ATOM 1381 N N . ARG A 1 170 ? -10.699 -6.988 -3.416 1.00 98.31 170 ARG A N 1
ATOM 1382 C CA . ARG A 1 170 ? -10.679 -6.839 -4.888 1.00 98.31 170 ARG A CA 1
ATOM 1383 C C . ARG A 1 170 ? -10.878 -5.384 -5.331 1.00 98.31 170 ARG A C 1
ATOM 1385 O O . ARG A 1 170 ? -11.827 -5.070 -6.048 1.00 98.31 170 ARG A O 1
ATOM 1392 N N . ALA A 1 171 ? -9.996 -4.515 -4.857 1.00 98.44 171 ALA A N 1
ATOM 1393 C CA . ALA A 1 171 ? -9.866 -3.101 -5.202 1.00 98.44 171 ALA A CA 1
ATOM 1394 C C . ALA A 1 171 ? -8.374 -2.745 -5.261 1.00 98.44 171 ALA A C 1
ATOM 1396 O O . ALA A 1 171 ? -7.574 -3.433 -4.635 1.00 98.44 171 ALA A O 1
ATOM 1397 N N . GLY A 1 172 ? -8.002 -1.718 -6.026 1.00 98.50 172 GLY A N 1
ATOM 1398 C CA . GLY A 1 172 ? -6.605 -1.291 -6.177 1.00 98.50 172 GLY A CA 1
ATOM 1399 C C . GLY A 1 172 ? -5.842 -2.068 -7.246 1.00 98.50 172 GLY A C 1
ATOM 1400 O O . GLY A 1 172 ? -6.447 -2.657 -8.149 1.00 98.50 172 GLY A O 1
ATOM 1401 N N . GLU A 1 173 ? -4.516 -2.041 -7.158 1.00 97.75 173 GLU A N 1
ATOM 1402 C CA . GLU A 1 173 ? -3.623 -2.764 -8.062 1.00 97.75 173 GLU A CA 1
ATOM 1403 C C . GLU A 1 173 ? -3.732 -4.281 -7.866 1.00 97.75 173 GLU A C 1
ATOM 1405 O O . GLU A 1 173 ? -3.911 -4.804 -6.758 1.00 97.75 173 GLU A O 1
ATOM 1410 N N . ARG A 1 174 ? -3.659 -4.981 -8.996 1.00 94.69 174 ARG A N 1
ATOM 1411 C CA . ARG A 1 174 ? -3.590 -6.436 -9.124 1.00 94.69 174 ARG A CA 1
ATOM 1412 C C . ARG A 1 174 ? -2.139 -6.861 -9.280 1.00 94.69 174 ARG A C 1
ATOM 1414 O O . ARG A 1 174 ? -1.251 -6.028 -9.442 1.00 94.69 174 ARG A O 1
ATOM 1421 N N . VAL A 1 175 ? -1.915 -8.172 -9.290 1.00 88.94 175 VAL A N 1
ATOM 1422 C CA . VAL A 1 175 ? -0.627 -8.717 -9.712 1.00 88.94 175 VAL A CA 1
ATOM 1423 C C . VAL A 1 175 ? -0.296 -8.198 -11.115 1.00 88.94 175 VAL A C 1
ATOM 1425 O O . VAL A 1 175 ? -1.115 -8.272 -12.041 1.00 88.94 175 VAL A O 1
ATOM 1428 N N . TRP A 1 176 ? 0.884 -7.603 -11.235 1.00 86.88 176 TRP A N 1
ATOM 1429 C CA . TRP A 1 176 ? 1.454 -7.193 -12.507 1.00 86.88 176 TRP A CA 1
ATOM 1430 C C . TRP A 1 176 ? 2.161 -8.404 -13.120 1.00 86.88 176 TRP A C 1
ATOM 1432 O O . TRP A 1 176 ? 2.729 -9.203 -12.385 1.00 86.88 176 TRP A O 1
ATOM 1442 N N . ASP A 1 177 ? 1.991 -8.603 -14.425 1.00 75.50 177 ASP A N 1
ATOM 1443 C CA . ASP A 1 177 ? 2.255 -9.866 -15.125 1.00 75.50 177 ASP A CA 1
ATOM 1444 C C . ASP A 1 177 ? 3.758 -10.225 -15.122 1.00 75.50 177 ASP A C 1
ATOM 1446 O O . ASP A 1 177 ? 4.518 -9.620 -15.879 1.00 75.50 177 ASP A O 1
ATOM 1450 N N . PRO A 1 178 ? 4.210 -11.185 -14.288 1.00 63.06 178 PRO A N 1
ATOM 1451 C CA . PRO A 1 178 ? 5.628 -11.517 -14.188 1.00 63.06 178 PRO A CA 1
ATOM 1452 C C . PRO A 1 178 ? 6.128 -12.271 -15.425 1.00 63.06 178 PRO A C 1
ATOM 1454 O O . PRO A 1 178 ? 7.310 -12.184 -15.743 1.00 63.06 178 PRO A O 1
ATOM 1457 N N . ASP A 1 179 ? 5.245 -12.944 -16.175 1.00 66.38 179 ASP A N 1
ATOM 1458 C CA . ASP A 1 179 ? 5.623 -13.687 -17.386 1.00 66.38 179 ASP A CA 1
ATOM 1459 C C . ASP A 1 179 ? 6.105 -12.740 -18.499 1.00 66.38 179 ASP A C 1
ATOM 1461 O O . ASP A 1 179 ? 6.807 -13.141 -19.427 1.00 66.38 179 ASP A O 1
ATOM 1465 N N . ARG A 1 180 ? 5.762 -11.451 -18.391 1.00 66.00 180 ARG A N 1
ATOM 1466 C CA . ARG A 1 180 ? 6.223 -10.378 -19.280 1.00 66.00 180 ARG A CA 1
ATOM 1467 C C . ARG A 1 180 ? 7.445 -9.635 -18.747 1.00 66.00 180 ARG A C 1
ATOM 1469 O O . ARG A 1 180 ? 7.892 -8.685 -19.390 1.00 66.00 180 ARG A O 1
ATOM 1476 N N . ASN A 1 181 ? 7.992 -10.053 -17.607 1.00 66.88 181 ASN A N 1
ATOM 1477 C CA . ASN A 1 181 ? 9.114 -9.391 -16.964 1.00 66.88 181 ASN A CA 1
ATOM 1478 C C . ASN A 1 181 ? 10.285 -10.338 -16.688 1.00 66.88 181 ASN A C 1
ATOM 1480 O O . ASN A 1 181 ? 10.381 -10.936 -15.617 1.00 66.88 181 ASN A O 1
ATOM 1484 N N . PRO A 1 182 ? 11.263 -10.401 -17.604 1.00 64.25 182 PRO A N 1
ATOM 1485 C CA . PRO A 1 182 ? 12.450 -11.225 -17.409 1.00 64.25 182 PRO A CA 1
ATOM 1486 C C . PRO A 1 182 ? 13.377 -10.721 -16.284 1.00 64.25 182 PRO A C 1
ATOM 1488 O O . PRO A 1 182 ? 14.383 -11.366 -16.001 1.00 64.25 182 PRO A O 1
ATOM 1491 N N . ARG A 1 183 ? 13.087 -9.565 -15.664 1.00 64.69 183 ARG A N 1
ATOM 1492 C CA . ARG A 1 183 ? 13.936 -8.879 -14.674 1.00 64.69 183 ARG A CA 1
ATOM 1493 C C . ARG A 1 183 ? 13.255 -8.649 -13.311 1.00 64.69 183 ARG A C 1
ATOM 1495 O O . ARG A 1 183 ? 13.809 -7.927 -12.484 1.00 64.69 183 ARG A O 1
ATOM 1502 N N . GLY A 1 184 ? 12.084 -9.243 -13.048 1.00 61.31 184 GLY A N 1
ATOM 1503 C CA . GLY A 1 184 ? 11.475 -9.223 -11.710 1.00 61.31 184 GLY A CA 1
ATOM 1504 C C . GLY A 1 184 ? 9.971 -9.555 -11.640 1.00 61.31 184 GLY A C 1
ATOM 1505 O O . GLY A 1 184 ? 9.320 -9.729 -12.666 1.00 61.31 184 GLY A O 1
ATOM 1506 N N . PRO A 1 185 ? 9.378 -9.611 -10.431 1.00 65.12 185 PRO A N 1
ATOM 1507 C CA . PRO A 1 185 ? 10.063 -9.906 -9.176 1.00 65.12 185 PRO A CA 1
ATOM 1508 C C . PRO A 1 185 ? 10.642 -11.320 -9.263 1.00 65.12 185 PRO A C 1
ATOM 1510 O O . PRO A 1 185 ? 9.945 -12.255 -9.663 1.00 65.12 185 PRO A O 1
ATOM 1513 N N . SER A 1 186 ? 11.918 -11.485 -8.925 1.00 62.38 186 SER A N 1
ATOM 1514 C CA . SER A 1 186 ? 12.573 -12.788 -9.012 1.00 62.38 186 SER A CA 1
ATOM 1515 C C . SER A 1 186 ? 11.846 -13.839 -8.180 1.00 62.38 186 SER A C 1
ATOM 1517 O O . SER A 1 186 ? 11.193 -13.559 -7.165 1.00 62.38 186 SER A O 1
ATOM 1519 N N . MET A 1 187 ? 12.069 -15.099 -8.552 1.00 69.12 187 MET A N 1
ATOM 1520 C CA . MET A 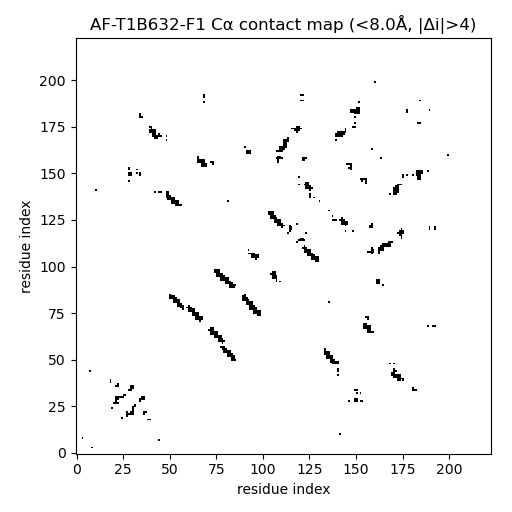1 187 ? 11.722 -16.238 -7.707 1.00 69.12 187 MET A CA 1
ATOM 1521 C C . MET A 1 187 ? 12.237 -16.073 -6.271 1.00 69.12 187 MET A C 1
ATOM 1523 O O . MET A 1 187 ? 11.535 -16.473 -5.349 1.00 69.12 187 MET A O 1
ATOM 1527 N N . ALA A 1 188 ? 13.373 -15.397 -6.054 1.00 68.81 188 ALA A N 1
ATOM 1528 C CA . ALA A 1 188 ? 13.916 -15.138 -4.722 1.00 68.81 188 ALA A CA 1
ATOM 1529 C C . ALA A 1 188 ? 12.996 -14.254 -3.857 1.00 68.81 188 ALA A C 1
ATOM 1531 O O . ALA A 1 188 ? 12.772 -14.565 -2.686 1.00 68.81 188 ALA A O 1
ATOM 1532 N N . VAL A 1 189 ? 12.402 -13.190 -4.411 1.00 76.12 189 VAL A N 1
ATOM 1533 C CA . VAL A 1 189 ? 11.427 -12.357 -3.677 1.00 76.12 189 VAL A CA 1
ATOM 1534 C C . VAL A 1 189 ? 10.185 -13.176 -3.323 1.00 76.12 189 VAL A C 1
ATOM 1536 O O . VAL A 1 189 ? 9.690 -13.118 -2.191 1.00 76.12 189 VAL A O 1
ATOM 1539 N N . LEU A 1 190 ? 9.700 -13.995 -4.259 1.00 78.81 190 LEU A N 1
ATOM 1540 C CA . LEU A 1 190 ? 8.547 -14.869 -4.032 1.00 78.81 190 LEU A CA 1
ATOM 1541 C C . LEU A 1 190 ? 8.846 -15.970 -3.001 1.00 78.81 190 LEU A C 1
ATOM 1543 O O . LEU A 1 190 ? 7.987 -16.299 -2.182 1.00 78.81 190 LEU A O 1
ATOM 1547 N N . GLU A 1 191 ? 10.055 -16.524 -2.994 1.00 80.75 191 GLU A N 1
ATOM 1548 C CA . GLU A 1 191 ? 10.511 -17.523 -2.026 1.00 80.75 191 GLU A CA 1
ATOM 1549 C C . GLU A 1 191 ? 10.663 -16.944 -0.626 1.00 80.75 191 GLU A C 1
ATOM 1551 O O . GLU A 1 191 ? 10.092 -17.501 0.312 1.00 80.75 191 GLU A O 1
ATOM 1556 N N . ARG A 1 192 ? 11.315 -15.785 -0.483 1.00 81.75 192 ARG A N 1
ATOM 1557 C CA . ARG A 1 192 ? 11.399 -15.064 0.799 1.00 81.75 192 ARG A CA 1
ATOM 1558 C C . ARG A 1 192 ? 10.016 -14.735 1.344 1.00 81.75 192 ARG A C 1
ATOM 1560 O O . ARG A 1 192 ? 9.761 -14.861 2.537 1.00 81.75 192 ARG A O 1
ATOM 1567 N N . THR A 1 193 ? 9.081 -14.409 0.458 1.00 81.25 193 THR A N 1
ATOM 1568 C CA . THR A 1 193 ? 7.678 -14.200 0.827 1.00 81.25 193 THR A CA 1
ATOM 1569 C C . THR A 1 193 ? 7.021 -15.477 1.341 1.00 81.25 193 THR A C 1
ATOM 1571 O O . THR A 1 193 ? 6.313 -15.445 2.347 1.00 81.25 193 THR A O 1
ATOM 1574 N N . ARG A 1 194 ? 7.245 -16.619 0.679 1.00 84.19 194 ARG A N 1
ATOM 1575 C CA . ARG A 1 194 ? 6.745 -17.924 1.146 1.00 84.19 194 ARG A CA 1
ATOM 1576 C C . ARG A 1 194 ? 7.351 -18.295 2.494 1.00 84.19 194 ARG A C 1
ATOM 1578 O O . ARG A 1 194 ? 6.640 -18.815 3.349 1.00 84.19 194 ARG A O 1
ATOM 1585 N N . GLU A 1 195 ? 8.637 -18.037 2.691 1.00 85.75 195 GLU A N 1
ATOM 1586 C CA . GLU A 1 195 ? 9.317 -18.270 3.960 1.00 85.75 195 GLU A CA 1
ATOM 1587 C C . GLU A 1 195 ? 8.731 -17.398 5.076 1.00 85.75 195 GLU A C 1
ATOM 1589 O O . GLU A 1 195 ? 8.369 -17.912 6.134 1.00 85.75 195 GLU A O 1
ATOM 1594 N N . GLU A 1 196 ? 8.560 -16.102 4.824 1.00 84.25 196 GLU A N 1
ATOM 1595 C CA . GLU A 1 196 ? 7.947 -15.167 5.766 1.00 84.25 196 GLU A CA 1
ATOM 1596 C C . GLU A 1 196 ? 6.529 -15.606 6.155 1.00 84.25 196 GLU A C 1
ATOM 1598 O O . GLU A 1 196 ? 6.181 -15.652 7.336 1.00 84.25 196 GLU A O 1
ATOM 1603 N N . LEU A 1 197 ? 5.723 -16.032 5.181 1.00 83.62 197 LEU A N 1
ATOM 1604 C CA . LEU A 1 197 ? 4.396 -16.591 5.439 1.00 83.62 197 LEU A CA 1
ATOM 1605 C C . LEU A 1 197 ? 4.434 -17.855 6.304 1.00 83.62 197 LEU A C 1
ATOM 1607 O O . LEU A 1 197 ? 3.624 -17.998 7.222 1.00 83.62 197 LEU A O 1
ATOM 1611 N N . ARG A 1 198 ? 5.369 -18.774 6.033 1.00 85.44 198 ARG A N 1
ATOM 1612 C CA . ARG A 1 198 ? 5.550 -19.990 6.841 1.00 85.44 198 ARG A CA 1
ATOM 1613 C C . ARG A 1 198 ? 5.935 -19.643 8.275 1.00 85.44 198 ARG A C 1
ATOM 1615 O O . ARG A 1 198 ? 5.364 -20.220 9.198 1.00 85.44 198 ARG A O 1
ATOM 1622 N N . ARG A 1 199 ? 6.840 -18.678 8.472 1.00 84.06 199 ARG A N 1
ATOM 1623 C CA . ARG A 1 199 ? 7.247 -18.197 9.803 1.00 84.06 199 ARG A CA 1
ATOM 1624 C C . ARG A 1 199 ? 6.052 -17.644 10.584 1.00 84.06 199 ARG A C 1
ATOM 1626 O O . ARG A 1 199 ? 5.848 -18.036 11.731 1.00 84.06 199 ARG A O 1
ATOM 1633 N N . ARG A 1 200 ? 5.199 -16.832 9.950 1.00 82.25 200 ARG A N 1
ATOM 1634 C CA . ARG A 1 200 ? 3.954 -16.324 10.566 1.00 82.25 200 ARG A CA 1
ATOM 1635 C C . ARG A 1 200 ? 2.991 -17.440 10.958 1.00 82.25 200 ARG A C 1
ATOM 1637 O O . ARG A 1 200 ? 2.432 -17.417 12.051 1.00 82.25 200 ARG A O 1
ATOM 1644 N N . ALA A 1 201 ? 2.799 -18.420 10.077 1.00 77.06 201 ALA A N 1
ATOM 1645 C CA . ALA A 1 201 ? 1.925 -19.558 10.345 1.00 77.06 201 ALA A CA 1
ATOM 1646 C C . ALA A 1 201 ? 2.472 -20.477 11.455 1.00 77.06 201 ALA A C 1
ATOM 1648 O O . ALA A 1 201 ? 1.691 -21.079 12.190 1.00 77.06 201 ALA A O 1
ATOM 1649 N N . GLY A 1 202 ? 3.799 -20.582 11.585 1.00 66.75 202 GLY A N 1
ATOM 1650 C CA . GLY A 1 202 ? 4.470 -21.312 12.662 1.00 66.75 202 GLY A CA 1
ATOM 1651 C C . GLY A 1 202 ? 4.345 -20.614 14.018 1.00 66.75 202 GLY A C 1
ATOM 1652 O O . GLY A 1 202 ? 4.008 -21.265 15.002 1.00 66.75 202 GLY A O 1
ATOM 1653 N N . GLY A 1 203 ? 4.514 -19.288 14.059 1.00 56.12 203 GLY A N 1
ATOM 1654 C CA . GLY A 1 203 ? 4.407 -18.494 15.291 1.00 56.12 203 GLY A CA 1
ATOM 1655 C C . GLY A 1 203 ? 3.000 -18.447 15.905 1.00 56.12 203 GLY A C 1
ATOM 1656 O O . GLY A 1 203 ? 2.869 -18.294 17.115 1.00 56.12 203 GLY A O 1
ATOM 1657 N N . ARG A 1 204 ? 1.939 -18.650 15.106 1.00 53.31 204 ARG A N 1
ATOM 1658 C CA . ARG A 1 204 ? 0.553 -18.743 15.612 1.00 53.31 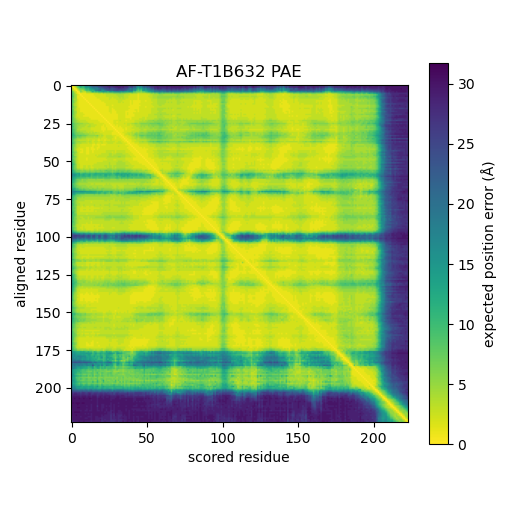204 ARG A CA 1
ATOM 1659 C C . ARG A 1 204 ? 0.254 -20.032 16.394 1.00 53.31 204 ARG A C 1
ATOM 1661 O O . ARG A 1 204 ? -0.769 -20.085 17.060 1.00 53.31 204 ARG A O 1
ATOM 1668 N N . ARG A 1 205 ? 1.101 -21.072 16.330 1.00 43.62 205 ARG A N 1
ATOM 1669 C CA . ARG A 1 205 ? 0.866 -22.349 17.045 1.00 43.62 205 ARG A CA 1
ATOM 1670 C C . ARG A 1 205 ? 1.440 -22.398 18.460 1.00 43.62 205 ARG A C 1
ATOM 1672 O O . ARG A 1 205 ? 1.156 -23.346 19.178 1.00 43.62 205 ARG A O 1
ATOM 1679 N N . SER A 1 206 ? 2.231 -21.410 18.866 1.00 39.56 206 SER A N 1
ATOM 1680 C CA . SER A 1 206 ? 2.924 -21.407 20.161 1.00 39.56 206 SER A CA 1
ATOM 1681 C C . SER A 1 206 ? 2.227 -20.603 21.269 1.00 39.56 206 SER A C 1
ATOM 1683 O O . SER A 1 206 ? 2.767 -20.537 22.368 1.00 39.56 206 SER A O 1
ATOM 1685 N N . SER A 1 207 ? 1.048 -20.012 21.027 1.00 41.72 207 SER A N 1
ATOM 1686 C CA . SER A 1 207 ? 0.308 -19.240 22.048 1.00 41.72 207 SER A CA 1
ATOM 1687 C C . SER A 1 207 ? -0.957 -19.911 22.603 1.00 41.72 207 SER A C 1
ATOM 1689 O O . SER A 1 207 ? -1.492 -19.419 23.589 1.00 41.72 207 SER A O 1
ATOM 1691 N N . ASP A 1 208 ? -1.400 -21.045 22.050 1.00 41.81 208 ASP A N 1
ATOM 1692 C CA . ASP A 1 208 ? -2.551 -21.808 22.559 1.00 41.81 208 ASP A CA 1
ATOM 1693 C C . ASP A 1 208 ? -2.075 -23.119 23.202 1.00 41.81 208 ASP A C 1
ATOM 1695 O O . ASP A 1 208 ? -2.060 -24.176 22.573 1.00 41.81 208 ASP A O 1
ATOM 1699 N N . GLY A 1 209 ? -1.623 -23.056 24.458 1.00 40.84 209 GLY A N 1
ATOM 1700 C CA . GLY A 1 209 ? -1.068 -24.239 25.118 1.00 40.84 209 GLY A CA 1
ATOM 1701 C C . GLY A 1 209 ? -0.707 -24.091 26.591 1.00 40.84 209 GLY A C 1
ATOM 1702 O O . GLY A 1 209 ? 0.357 -24.547 26.989 1.00 40.84 209 GLY A O 1
ATOM 1703 N N . ALA A 1 210 ? -1.568 -23.485 27.410 1.00 35.06 210 ALA A N 1
ATOM 1704 C CA . ALA A 1 210 ? -1.518 -23.673 28.863 1.00 35.06 210 ALA A CA 1
ATOM 1705 C C . ALA A 1 210 ? -2.916 -23.496 29.473 1.00 35.06 210 ALA A C 1
ATOM 1707 O O . ALA A 1 210 ? -3.295 -22.413 29.913 1.00 35.06 210 ALA A O 1
ATOM 1708 N N . ALA A 1 211 ? -3.702 -24.573 29.491 1.00 37.69 211 ALA A N 1
ATOM 1709 C CA . ALA A 1 211 ? -4.858 -24.654 30.377 1.00 37.69 211 ALA A CA 1
ATOM 1710 C C . ALA A 1 211 ? -4.356 -24.791 31.831 1.00 37.69 211 ALA A C 1
ATOM 1712 O O . ALA A 1 211 ? -3.471 -25.616 32.080 1.00 37.69 211 ALA A O 1
ATOM 1713 N N . PRO A 1 212 ? -4.887 -24.034 32.805 1.00 42.72 212 PRO A N 1
ATOM 1714 C CA . PRO A 1 212 ? -4.549 -24.246 34.204 1.00 42.72 212 PRO A CA 1
ATOM 1715 C C . PRO A 1 212 ? -5.196 -25.554 34.681 1.00 42.72 212 PRO A C 1
ATOM 1717 O O . PRO A 1 212 ? -6.413 -25.728 34.601 1.00 42.72 212 PRO A O 1
ATOM 1720 N N . GLY A 1 213 ? -4.374 -26.491 35.157 1.00 39.59 213 GLY A N 1
ATOM 1721 C CA . GLY A 1 213 ? -4.841 -27.730 35.781 1.00 39.59 213 GLY A CA 1
ATOM 1722 C C . GLY A 1 213 ? -5.671 -27.460 37.048 1.00 39.59 213 GLY A C 1
ATOM 1723 O O . GLY A 1 213 ? -5.516 -26.412 37.682 1.00 39.59 213 GLY A O 1
ATOM 1724 N N . PRO A 1 214 ? -6.571 -28.379 37.438 1.00 42.25 214 PRO A N 1
ATOM 1725 C CA . PRO A 1 214 ? -7.505 -28.138 38.526 1.00 42.25 214 PRO A CA 1
ATOM 1726 C C . PRO A 1 214 ? -6.785 -28.100 39.880 1.00 42.25 214 PRO A C 1
ATOM 1728 O O . PRO A 1 214 ? -6.062 -29.018 40.260 1.00 42.25 214 PRO A O 1
ATOM 1731 N N . SER A 1 215 ? -7.041 -27.028 40.629 1.00 44.88 215 SER A N 1
ATOM 1732 C CA . SER A 1 215 ? -6.669 -26.865 42.034 1.00 44.88 215 SER A CA 1
ATOM 1733 C C . SER A 1 215 ? -7.328 -27.954 42.889 1.00 44.88 215 SER A C 1
ATOM 1735 O O . SER A 1 215 ? -8.541 -27.943 43.117 1.00 44.88 215 SER A O 1
ATOM 1737 N N . SER A 1 216 ? -6.532 -28.905 43.384 1.00 44.66 216 SER A N 1
ATOM 1738 C CA . SER A 1 216 ? -6.975 -29.849 44.406 1.00 44.66 216 SER A CA 1
ATOM 1739 C C . SER A 1 216 ? -6.984 -29.157 45.770 1.00 44.66 216 SER A C 1
ATOM 1741 O O . SER A 1 216 ? -5.942 -28.961 46.398 1.00 44.66 216 SER A O 1
ATOM 1743 N N . ARG A 1 217 ? -8.179 -28.816 46.257 1.00 48.28 217 ARG A N 1
ATOM 1744 C CA . ARG A 1 217 ? -8.415 -28.502 47.670 1.00 48.28 217 ARG A CA 1
ATOM 1745 C C . ARG A 1 217 ? -8.121 -29.750 48.508 1.00 48.28 217 ARG A C 1
ATOM 1747 O O . ARG A 1 217 ? -8.841 -30.737 48.394 1.00 48.28 217 ARG A O 1
ATOM 1754 N N . ARG A 1 218 ? -7.131 -29.695 49.402 1.00 45.72 218 ARG A N 1
ATOM 1755 C CA . ARG A 1 218 ? -7.073 -30.593 50.566 1.00 45.72 218 ARG A CA 1
ATOM 1756 C C . ARG A 1 218 ? -7.709 -29.889 51.762 1.00 45.72 218 ARG A C 1
ATOM 1758 O O . ARG A 1 218 ? -7.182 -28.909 52.273 1.00 45.72 218 ARG A O 1
ATOM 1765 N N . ARG A 1 219 ? -8.874 -30.398 52.166 1.00 48.44 219 ARG A N 1
ATOM 1766 C CA . ARG A 1 219 ? -9.429 -30.278 53.519 1.00 48.44 219 ARG A CA 1
ATOM 1767 C C . ARG A 1 219 ? -8.878 -31.439 54.344 1.00 48.44 219 ARG A C 1
ATOM 1769 O O . ARG A 1 219 ? -9.069 -32.571 53.922 1.00 48.44 219 ARG A O 1
ATOM 1776 N N . THR A 1 220 ? -8.314 -31.150 55.509 1.00 48.88 220 THR A N 1
ATOM 1777 C CA . THR A 1 220 ? -8.257 -32.029 56.697 1.00 48.88 220 THR A CA 1
ATOM 1778 C C . THR A 1 220 ? -8.006 -31.097 57.889 1.00 48.88 220 THR A C 1
ATOM 1780 O O . THR A 1 220 ? -6.971 -30.442 57.923 1.00 48.88 220 THR A O 1
ATOM 1783 N N . SER A 1 221 ? -9.036 -30.681 58.631 1.00 43.41 221 SER A N 1
ATOM 1784 C CA . SER A 1 221 ? -9.627 -31.342 59.812 1.00 43.41 221 SER A CA 1
ATOM 1785 C C . SER A 1 221 ? -8.675 -31.393 61.009 1.00 43.41 221 SER A C 1
ATOM 1787 O O . SER A 1 221 ? -7.673 -32.099 60.985 1.00 43.41 221 SER A O 1
ATOM 1789 N N . ALA A 1 222 ? -9.043 -30.619 62.029 1.00 42.16 222 ALA A N 1
ATOM 1790 C CA . ALA A 1 222 ? -8.472 -30.594 63.364 1.00 42.16 222 ALA A CA 1
ATOM 1791 C C . ALA A 1 222 ? -8.642 -31.940 64.083 1.00 42.16 222 ALA A C 1
ATOM 1793 O O . ALA A 1 222 ? -9.710 -32.544 63.978 1.00 42.16 222 ALA A O 1
ATOM 1794 N N . HIS A 1 223 ? -7.614 -32.338 64.832 1.00 48.16 223 HIS A N 1
ATOM 1795 C CA . HIS A 1 223 ? -7.702 -32.902 66.178 1.00 48.16 223 HIS A CA 1
ATOM 1796 C C . HIS A 1 223 ? -6.356 -32.742 66.880 1.00 48.16 223 HIS A C 1
ATOM 1798 O O . HIS A 1 223 ? -5.324 -32.900 66.190 1.00 48.16 223 HIS A O 1
#